Protein 6R1G (pdb70)

Foldseek 3Di:
DDDLVVLVQACVQQVPDDDSVCSVVQCVQKDKFFFADDPLDTDTDDDNVNGQKMWIAHPQKIKIKGWFAAVNWIKMKIWIAHNVRFFIAFMDIGGDDDPCSVVRHGFTDDPLATPDDDDPVRVRRVRVRVVSSSHSSVCVVCCVVPPD/DADLVVLVQACVQQVPDDDSVCSVVQVVQKDKFFFADDPLDTDTDDDNVNGQKMWIAHPQKIKIKGWFQAPNWTKMKIWIAHLVRFFIAFMDIGTDDDPCSVVRHGFTDDPLATPDDDDPPPPRNVRVRVVSSSHSSVCVVCCVVPPD

Structure (mmCIF, N/CA/C/O backbone):
data_6R1G
#
_entry.id   6R1G
#
_cell.length_a   50.650
_cell.length_b   63.470
_cell.length_c   61.210
_cell.angle_alpha   90.000
_cell.angle_beta   111.340
_cell.angle_gamma   90.000
#
_symmetry.space_group_name_H-M   'P 1 21 1'
#
loop_
_entity.id
_entity.type
_entity.pdbx_description
1 polymer 'Outer surface 22 kDa lipoprotein'
2 non-polymer 'ZINC ION'
3 non-polymer 'TRIETHYLENE GLYCOL'
4 non-polymer 'TETRAETHYLENE GLYCOL'
5 water water
#
loop_
_atom_site.group_PDB
_atom_site.id
_atom_site.type_symbol
_atom_site.label_atom_id
_atom_site.label_alt_id
_atom_site.label_comp_id
_atom_site.label_asym_id
_atom_site.label_entity_id
_atom_site.label_seq_id
_atom_site.pdbx_PDB_ins_code
_atom_site.Cartn_x
_atom_site.Cartn_y
_atom_site.Cartn_z
_atom_site.occupancy
_atom_site.B_iso_or_equiv
_atom_site.auth_seq_id
_atom_site.auth_comp_id
_atom_site.auth_asym_id
_atom_site.auth_atom_id
_atom_site.pdbx_PDB_model_num
ATOM 1 N N . LYS A 1 24 ? -10.365 -2.751 61.064 1.00 49.32 47 LYS A N 1
ATOM 2 C CA . LYS A 1 24 ? -10.473 -1.286 61.211 1.00 46.43 47 LYS A CA 1
ATOM 3 C C . LYS A 1 24 ? -11.613 -0.782 60.311 1.00 39.21 47 LYS A C 1
ATOM 4 O O . LYS A 1 24 ? -12.307 -1.588 59.686 1.00 38.96 47 LYS A O 1
ATOM 10 N N . ILE A 1 25 ? -11.824 0.520 60.273 1.00 30.29 48 ILE A N 1
ATOM 11 C CA . ILE A 1 25 ? -12.842 1.126 59.372 1.00 25.75 48 ILE A CA 1
ATOM 12 C C . ILE A 1 25 ? -12.088 1.949 58.316 1.00 22.57 48 ILE A C 1
ATOM 13 O O . ILE A 1 25 ? -11.232 2.760 58.698 1.00 25.23 48 ILE A O 1
ATOM 18 N N . ASP A 1 26 ? -12.398 1.778 57.031 1.00 22.50 49 ASP A N 1
ATOM 19 C CA . ASP A 1 26 ? -11.770 2.655 56.017 1.00 21.18 49 ASP A CA 1
ATOM 20 C C . ASP A 1 26 ? -12.292 4.093 56.115 1.00 21.54 49 ASP A C 1
ATOM 21 O O . ASP A 1 26 ? -13.365 4.365 56.728 1.00 21.22 49 ASP A O 1
ATOM 26 N N . GLU A 1 27 ? -11.545 5.048 55.579 1.00 18.42 50 GLU A N 1
ATOM 27 C CA . GLU A 1 27 ? -11.868 6.474 55.685 1.00 19.70 50 GLU A CA 1
ATOM 28 C C . GLU A 1 27 ? -13.211 6.708 54.987 1.00 16.22 50 GLU A C 1
ATOM 29 O O . GLU A 1 27 ? -13.926 7.560 55.457 1.00 17.22 50 GLU A O 1
ATOM 35 N N . HIS A 1 28 ? -13.450 6.064 53.874 1.00 18.28 51 HIS A N 1
ATOM 36 C CA . HIS A 1 28 ? -14.749 6.259 53.187 1.00 16.71 51 HIS A CA 1
ATOM 37 C C . HIS A 1 28 ? -15.910 5.968 54.167 1.00 15.84 51 HIS A C 1
ATOM 38 O O . HIS A 1 28 ? -16.905 6.778 54.289 1.00 15.48 51 HIS A O 1
ATOM 45 N N . THR A 1 29 ? -15.843 4.827 54.837 1.00 17.09 52 THR A N 1
ATOM 46 C CA . THR A 1 29 ? -16.887 4.409 55.808 1.00 15.56 52 THR A CA 1
ATOM 47 C C . THR A 1 29 ? -16.905 5.354 56.991 1.00 15.29 52 THR A C 1
ATOM 48 O O . THR A 1 29 ? -18.019 5.769 57.425 1.00 14.72 52 THR A O 1
ATOM 52 N N . ILE A 1 30 ? -15.755 5.816 57.493 1.00 13.93 53 ILE A N 1
ATOM 53 C CA . ILE A 1 30 ? -15.754 6.813 58.560 1.00 15.16 53 ILE A CA 1
ATOM 54 C C . ILE A 1 3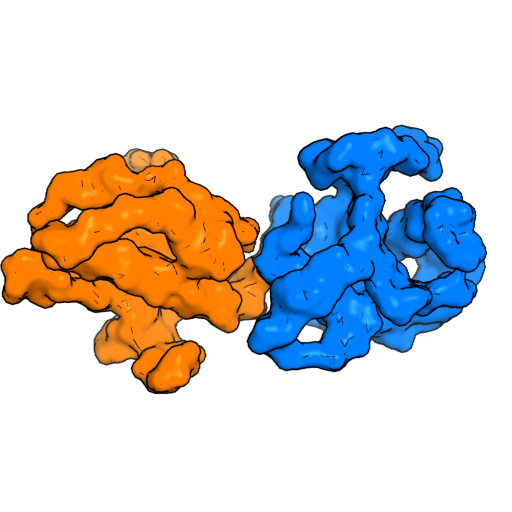0 ? -16.573 8.036 58.124 1.00 13.68 53 ILE A C 1
ATOM 55 O O . ILE A 1 30 ? -17.325 8.598 58.899 1.00 14.04 53 ILE A O 1
ATOM 60 N N . GLY A 1 31 ? -16.426 8.455 56.855 1.00 14.79 54 GLY A N 1
ATOM 61 C CA . GLY A 1 31 ? -17.187 9.648 56.423 1.00 14.38 54 GLY A CA 1
ATOM 62 C C . GLY A 1 31 ? -18.701 9.424 56.495 1.00 12.02 54 GLY A C 1
ATOM 63 O O . GLY A 1 31 ? -19.433 10.308 56.952 1.00 14.78 54 GLY A O 1
ATOM 64 N N . HIS A 1 32 ? -19.136 8.216 56.142 1.00 12.46 55 HIS A N 1
ATOM 65 C CA . HIS A 1 32 ? -20.572 7.847 56.328 1.00 11.08 55 HIS A CA 1
ATOM 66 C C . HIS A 1 32 ? -20.987 7.891 57.804 1.00 11.67 55 HIS A C 1
ATOM 67 O O . HIS A 1 32 ? -22.047 8.383 58.182 1.00 11.23 55 HIS A O 1
ATOM 74 N N . VAL A 1 33 ? -20.165 7.336 58.706 1.00 12.04 56 VAL A N 1
ATOM 75 C CA . VAL A 1 33 ? -20.497 7.238 60.125 1.00 12.34 56 VAL A CA 1
ATOM 76 C C . VAL A 1 33 ? -20.555 8.632 60.760 1.00 12.61 56 VAL A C 1
ATOM 77 O O . VAL A 1 33 ? -21.494 8.942 61.451 1.00 12.63 56 VAL A O 1
ATOM 81 N N . PHE A 1 34 ? -19.508 9.436 60.548 1.00 13.86 57 PHE A N 1
ATOM 82 C CA . PHE A 1 34 ? -19.432 10.796 61.124 1.00 16.40 57 PHE A CA 1
ATOM 83 C C . PHE A 1 34 ? -20.546 11.679 60.559 1.00 14.12 57 PHE A C 1
ATOM 84 O O . PHE A 1 34 ? -21.187 12.405 61.337 1.00 15.20 57 PHE A O 1
ATOM 92 N N . HIS A 1 35 ? -20.878 11.491 59.266 1.00 14.41 58 HIS A N 1
ATOM 93 C CA . HIS A 1 35 ? -22.039 12.253 58.726 1.00 14.98 58 HIS A CA 1
ATOM 94 C C . HIS A 1 35 ? -23.326 11.861 59.458 1.00 14.00 58 HIS A C 1
ATOM 95 O O . HIS A 1 35 ? -24.112 12.688 59.925 1.00 13.98 58 HIS A O 1
ATOM 102 N N . ALA A 1 36 ? -23.557 10.556 59.623 1.00 12.39 59 ALA A N 1
ATOM 103 C CA . ALA A 1 36 ? -24.773 10.082 60.290 1.00 12.91 59 ALA A CA 1
ATOM 104 C C . ALA A 1 36 ? -24.857 10.622 61.724 1.00 13.87 59 ALA A C 1
ATOM 105 O O . ALA A 1 36 ? -25.929 10.916 62.180 1.00 13.66 59 ALA A O 1
ATOM 107 N N . MET A 1 37 ? -23.729 10.625 62.407 1.00 13.49 60 MET A N 1
ATOM 108 C CA . MET A 1 37 ? -23.634 11.058 63.822 1.00 14.34 60 MET A CA 1
ATOM 109 C C . MET A 1 37 ? -23.669 12.591 63.952 1.00 17.15 60 MET A C 1
ATOM 110 O O . MET A 1 37 ? -23.839 13.057 65.090 1.00 18.68 60 MET A O 1
ATOM 115 N N . GLY A 1 38 ? -23.468 13.326 62.861 1.00 18.52 61 GLY A N 1
ATOM 116 C CA . GLY A 1 38 ? -23.423 14.797 62.910 1.00 22.25 61 GLY A CA 1
ATOM 117 C C . GLY A 1 38 ? -22.170 15.276 63.577 1.00 24.31 61 GLY A C 1
ATOM 118 O O . GLY A 1 38 ? -22.198 16.381 64.264 1.00 27.75 61 GLY A O 1
ATOM 119 N N . VAL A 1 39 ? -21.117 14.490 63.438 1.00 19.68 62 VAL A N 1
ATOM 120 C CA . VAL A 1 39 ? -19.754 14.848 63.932 1.00 21.24 62 VAL A CA 1
ATOM 121 C C . VAL A 1 39 ? -19.215 15.901 62.976 1.00 24.16 62 VAL A C 1
ATOM 122 O O . VAL A 1 39 ? -18.826 15.555 61.848 1.00 25.00 62 VAL A O 1
ATOM 126 N N . VAL A 1 40 ? -19.230 17.161 63.422 1.00 25.19 63 VAL A N 1
ATOM 127 C CA . VAL A 1 40 ? -18.611 18.260 62.648 1.00 29.65 63 VAL A CA 1
ATOM 128 C C . VAL A 1 40 ? -17.106 18.073 62.753 1.00 28.64 63 VAL A C 1
ATOM 129 O O . VAL A 1 40 ? -16.587 18.102 63.895 1.00 30.47 63 VAL A O 1
ATOM 133 N N . HIS A 1 41 ? -16.439 17.815 61.629 1.00 24.72 64 HIS A N 1
ATOM 134 C CA . HIS A 1 41 ? -14.982 17.573 61.606 1.00 25.44 64 HIS A CA 1
ATOM 135 C C . HIS A 1 41 ? -14.449 17.996 60.230 1.00 27.94 64 HIS A C 1
ATOM 136 O O . HIS A 1 41 ? -15.297 18.247 59.316 1.00 27.33 64 HIS A O 1
ATOM 143 N N . SER A 1 42 ? -13.119 18.143 60.124 1.00 31.97 65 SER A N 1
ATOM 144 C CA . SER A 1 42 ? -12.343 18.376 58.865 1.00 31.59 65 SER A CA 1
ATOM 145 C C . SER A 1 42 ? -11.896 17.041 58.313 1.00 25.55 65 SER A C 1
ATOM 146 O O . SER A 1 42 ? -11.557 16.192 59.093 1.00 28.97 65 SER A O 1
ATOM 149 N N . LYS A 1 43 ? -11.762 16.923 56.997 1.00 25.57 66 LYS A N 1
ATOM 150 C CA . LYS A 1 43 ? -11.321 15.657 56.354 1.00 26.41 66 LYS A CA 1
ATOM 151 C C . LYS A 1 43 ? -9.891 15.323 56.782 1.00 27.36 66 LYS A C 1
ATOM 152 O O . LYS A 1 43 ? -9.586 14.144 56.956 1.00 33.45 66 LYS A O 1
ATOM 158 N N . LYS A 1 44 ? -9.050 16.347 56.970 1.00 36.92 67 LYS A N 1
ATOM 159 C CA . LYS A 1 44 ? -7.647 16.242 57.481 1.00 36.86 67 LYS A CA 1
ATOM 160 C C . LYS A 1 44 ? -7.593 15.301 58.702 1.00 35.30 67 LYS A C 1
ATOM 161 O O . LYS A 1 44 ? -6.647 14.514 58.828 1.00 32.47 67 LYS A O 1
ATOM 167 N N . ASP A 1 45 ? -8.587 15.404 59.580 1.00 36.60 68 ASP A N 1
ATOM 168 C CA . ASP A 1 45 ? -8.622 14.698 60.888 1.00 30.96 68 ASP A CA 1
ATOM 169 C C . ASP A 1 45 ? -9.440 13.407 60.839 1.00 34.04 68 ASP A C 1
ATOM 170 O O . ASP A 1 45 ? -9.517 12.688 61.881 1.00 31.18 68 ASP A O 1
ATOM 175 N N . ARG A 1 46 ? -10.055 13.098 59.700 1.00 28.02 69 ARG A N 1
ATOM 176 C CA . ARG A 1 46 ? -11.054 12.013 59.595 1.00 28.11 69 ARG A CA 1
ATOM 177 C C . ARG A 1 46 ? -10.441 10.669 60.049 1.00 29.52 69 ARG A C 1
ATOM 178 O O . ARG A 1 46 ? -11.065 9.977 60.923 1.00 28.27 69 ARG A O 1
ATOM 186 N N . LYS A 1 47 ? -9.275 10.261 59.535 1.00 32.37 70 LYS A N 1
ATOM 187 C CA . LYS A 1 47 ? -8.715 8.926 59.885 1.00 32.85 70 LYS A CA 1
ATOM 188 C C . LYS A 1 47 ? -8.268 8.898 61.345 1.00 30.63 70 LYS A C 1
ATOM 189 O O . LYS A 1 47 ? -8.450 7.842 62.007 1.00 33.59 70 LYS A O 1
ATOM 195 N N . SER A 1 48 ? -7.759 10.019 61.845 1.00 31.31 71 SER A N 1
ATOM 196 C CA . SER A 1 48 ? -7.219 10.137 63.222 1.00 33.35 71 SER A CA 1
ATOM 197 C C . SER A 1 48 ? -8.375 10.022 64.224 1.00 30.98 71 SER A C 1
ATOM 198 O O . SER A 1 48 ? -8.274 9.212 65.199 1.00 29.13 71 SER A O 1
ATOM 201 N N . LEU A 1 49 ? -9.423 10.824 64.019 1.00 28.23 72 LEU A N 1
ATOM 202 C CA . LEU A 1 49 ? -10.660 10.798 64.836 1.00 24.56 72 LEU A CA 1
ATOM 203 C C . LEU A 1 49 ? -11.287 9.397 64.708 1.00 25.27 72 LEU A C 1
ATOM 204 O O . LEU A 1 49 ? -11.724 8.826 65.712 1.00 22.80 72 LEU A O 1
ATOM 209 N N . GLY A 1 50 ? -11.290 8.825 63.504 1.00 27.62 73 GLY A N 1
ATOM 210 C CA . GLY A 1 50 ? -12.011 7.565 63.237 1.00 25.58 73 GLY A CA 1
ATOM 211 C C . GLY A 1 50 ? -11.411 6.364 63.941 1.00 27.12 73 GLY A C 1
ATOM 212 O O . GLY A 1 50 ? -12.110 5.359 64.123 1.00 27.00 73 GLY A O 1
ATOM 213 N N . LYS A 1 51 ? -10.164 6.450 64.400 1.00 27.97 74 LYS A N 1
ATOM 214 C CA . LYS A 1 51 ? -9.552 5.354 65.189 1.00 28.91 74 LYS A CA 1
ATOM 215 C C . LYS A 1 51 ? -10.283 5.166 66.518 1.00 25.77 74 LYS A C 1
ATOM 216 O O . LYS A 1 51 ? -10.138 4.083 67.122 1.00 31.05 74 LYS A O 1
ATOM 222 N N . ASN A 1 52 ? -11.014 6.175 66.989 1.00 22.23 75 ASN A N 1
ATOM 223 C CA . ASN A 1 52 ? -11.740 6.156 68.279 1.00 20.94 75 ASN A CA 1
ATOM 224 C C . ASN A 1 52 ? -13.177 5.661 68.085 1.00 19.63 75 ASN A C 1
ATOM 225 O O . ASN A 1 52 ? -13.905 5.584 69.085 1.00 21.83 75 ASN A O 1
ATOM 230 N N . ILE A 1 53 ? -13.581 5.302 66.870 1.00 17.86 76 ILE A N 1
ATOM 231 C CA . ILE A 1 53 ? -14.926 4.693 66.653 1.00 17.97 76 ILE A CA 1
ATOM 232 C C . ILE A 1 53 ? -14.893 3.228 67.095 1.00 17.98 76 ILE A C 1
ATOM 233 O O . ILE A 1 53 ? -14.040 2.489 66.632 1.00 20.97 76 ILE A O 1
ATOM 238 N N . LYS A 1 54 ? -15.789 2.853 67.977 1.00 18.05 77 LYS A N 1
ATOM 239 C CA . LYS A 1 54 ? -16.013 1.423 68.319 1.00 20.47 77 LYS A CA 1
ATOM 240 C C . LYS A 1 54 ? -16.978 0.865 67.301 1.00 19.28 77 LYS A C 1
ATOM 241 O O . LYS A 1 54 ? -17.974 1.590 66.953 1.00 18.85 77 LYS A O 1
ATOM 247 N N . VAL A 1 55 ? -16.753 -0.345 66.846 1.00 20.40 78 VAL A N 1
ATOM 248 C CA . VAL A 1 55 ? -17.613 -0.953 65.798 1.00 20.20 78 VAL A CA 1
ATOM 249 C C . VAL A 1 55 ? -17.969 -2.367 66.247 1.00 19.91 78 VAL A C 1
ATOM 250 O O . VAL A 1 55 ? -17.066 -3.104 66.723 1.00 21.22 78 VAL A O 1
ATOM 254 N N . PHE A 1 56 ? -19.232 -2.730 66.105 1.00 17.85 79 PHE A N 1
ATOM 255 C CA . PHE A 1 56 ? -19.748 -4.084 66.401 1.00 18.25 79 PHE A CA 1
ATOM 256 C C . PHE A 1 56 ? -20.555 -4.544 65.217 1.00 17.94 79 PHE A C 1
ATOM 257 O O . PHE A 1 56 ? -21.391 -3.798 64.668 1.00 18.08 79 PHE A O 1
ATOM 265 N N . TYR A 1 57 ? -20.323 -5.788 64.785 1.00 16.78 80 TYR A N 1
ATOM 266 C CA . TYR A 1 57 ? -21.033 -6.438 63.678 1.00 16.58 80 TYR A CA 1
ATOM 267 C C . TYR A 1 57 ? -21.925 -7.549 64.208 1.00 17.76 80 TYR A C 1
ATOM 268 O O . TYR A 1 57 ? -21.559 -8.217 65.186 1.00 19.56 80 TYR A O 1
ATOM 277 N N . PHE A 1 58 ? -23.107 -7.632 63.635 1.00 14.81 81 PHE A N 1
ATOM 278 C CA . PHE A 1 58 ? -24.175 -8.564 64.119 1.00 16.70 81 PHE A CA 1
ATOM 279 C C . PHE A 1 58 ? -24.798 -9.297 62.964 1.00 18.45 81 PHE A C 1
ATOM 280 O O . PHE A 1 58 ? -25.123 -8.740 61.906 1.00 17.58 81 PHE A O 1
ATOM 288 N N . SER A 1 59 ? -24.970 -10.601 63.152 1.00 16.72 82 SER A N 1
ATOM 289 C CA . SER A 1 59 ? -26.004 -11.307 62.395 1.00 17.01 82 SER A CA 1
ATOM 290 C C . SER A 1 59 ? -27.377 -11.007 62.944 1.00 16.27 82 SER A C 1
ATOM 291 O O . SER A 1 59 ? -27.491 -10.450 64.073 1.00 19.40 82 SER A O 1
ATOM 294 N N . GLU A 1 60 ? -28.427 -11.303 62.222 1.00 18.46 83 GLU A N 1
ATOM 295 C CA . GLU A 1 60 ? -29.803 -11.155 62.713 1.00 20.22 83 GLU A CA 1
ATOM 296 C C . GLU A 1 60 ? -30.624 -12.369 62.322 1.00 24.35 83 GLU A C 1
ATOM 297 O O . GLU A 1 60 ? -30.680 -12.753 61.114 1.00 23.10 83 GLU A O 1
ATOM 303 N N . GLU A 1 61 ? -31.197 -13.021 63.337 1.00 22.99 84 GLU A N 1
ATOM 304 C CA . GLU A 1 61 ? -32.017 -14.237 63.085 1.00 25.76 84 GLU A CA 1
ATOM 305 C C . GLU A 1 61 ? -33.266 -14.057 63.917 1.00 23.66 84 GLU A C 1
ATOM 306 O O . GLU A 1 61 ? -33.152 -14.080 65.159 1.00 22.81 84 GLU A O 1
ATOM 312 N N . ASP A 1 62 ? -34.383 -13.792 63.276 1.00 24.42 85 ASP A N 1
ATOM 313 C CA . ASP A 1 62 ? -35.713 -13.616 63.900 1.00 26.31 85 ASP A CA 1
ATOM 314 C C . ASP A 1 62 ? -35.618 -12.650 65.082 1.00 27.58 85 ASP A C 1
ATOM 315 O O . ASP A 1 62 ? -36.075 -13.027 66.187 1.00 25.68 85 ASP A O 1
ATOM 320 N N . GLY A 1 63 ? -35.034 -11.462 64.876 1.00 24.15 86 GLY A N 1
ATOM 321 C CA . GLY A 1 63 ? -35.082 -10.396 65.896 1.00 21.38 86 GLY A CA 1
ATOM 322 C C . GLY A 1 63 ? -33.920 -10.431 66.851 1.00 18.60 86 GLY A C 1
ATOM 323 O O . GLY A 1 63 ? -33.767 -9.483 67.637 1.00 19.50 86 GLY A O 1
ATOM 324 N N . HIS A 1 64 ? -33.099 -11.453 66.787 1.00 17.77 87 HIS A N 1
ATOM 325 C CA . HIS A 1 64 ? -31.938 -11.682 67.659 1.00 15.84 87 HIS A CA 1
ATOM 326 C C . HIS A 1 64 ? -30.664 -11.299 66.926 1.00 18.24 87 HIS A C 1
ATOM 327 O O . HIS A 1 64 ? -30.289 -11.935 65.905 1.00 16.52 87 HIS A O 1
ATOM 334 N N . PHE A 1 65 ? -29.909 -10.409 67.533 1.00 15.75 88 PHE A N 1
ATOM 335 C CA . PHE A 1 65 ? -28.626 -9.931 66.997 1.00 17.16 88 PHE A CA 1
ATOM 336 C C . PHE A 1 65 ? -27.493 -10.551 67.759 1.00 18.99 88 PHE A C 1
ATOM 337 O O . PHE A 1 65 ? -27.328 -10.318 68.953 1.00 22.19 88 PHE A O 1
ATOM 345 N N . GLN A 1 66 ? -26.718 -11.379 67.079 1.00 19.95 89 GLN A N 1
ATOM 346 C CA . GLN A 1 66 ? -25.526 -12.027 67.656 1.00 20.96 89 GLN A CA 1
ATOM 347 C C . GLN A 1 66 ? -24.248 -11.426 67.102 1.00 21.30 89 GLN A C 1
ATOM 348 O O . GLN A 1 66 ? -24.162 -11.239 65.844 1.00 20.34 89 GLN A O 1
ATOM 354 N N . THR A 1 67 ? -23.248 -11.196 67.946 1.00 21.54 90 THR A N 1
ATOM 355 C CA . THR A 1 67 ? -21.955 -10.623 67.536 1.00 22.26 90 THR A CA 1
ATOM 356 C C . THR A 1 67 ? -21.324 -11.580 66.513 1.00 25.12 90 THR A C 1
ATOM 357 O O . THR A 1 67 ? -21.415 -12.826 66.692 1.00 26.15 90 THR A O 1
ATOM 361 N N . ILE A 1 68 ? -20.738 -11.017 65.464 1.00 21.71 91 ILE A N 1
ATOM 362 C CA . ILE A 1 68 ? -19.874 -11.741 64.488 1.00 23.86 91 ILE A CA 1
ATOM 363 C C . ILE A 1 68 ? -18.601 -10.945 64.303 1.00 25.43 91 ILE A C 1
ATOM 364 O O . ILE A 1 68 ? -18.513 -9.772 64.687 1.00 22.44 91 ILE A O 1
ATOM 369 N N . PRO A 1 69 ? -17.513 -11.573 63.813 1.00 25.74 92 PRO A N 1
ATOM 370 C CA . PRO A 1 69 ? -16.213 -10.918 63.908 1.00 27.40 92 PRO A CA 1
ATOM 371 C C . PRO A 1 69 ? -15.960 -9.826 62.856 1.00 27.84 92 PRO A C 1
ATOM 372 O O . PRO A 1 69 ? -15.107 -8.957 63.065 1.00 30.28 92 PRO A O 1
ATOM 376 N N . SER A 1 70 ? -16.719 -9.817 61.781 1.00 28.09 93 SER A N 1
ATOM 377 C CA . SER A 1 70 ? -16.478 -8.856 60.679 1.00 31.81 93 SER A CA 1
ATOM 378 C C . SER A 1 70 ? -17.767 -8.495 59.948 1.00 30.60 93 SER A C 1
ATOM 379 O O . SER A 1 70 ? -18.814 -9.104 60.16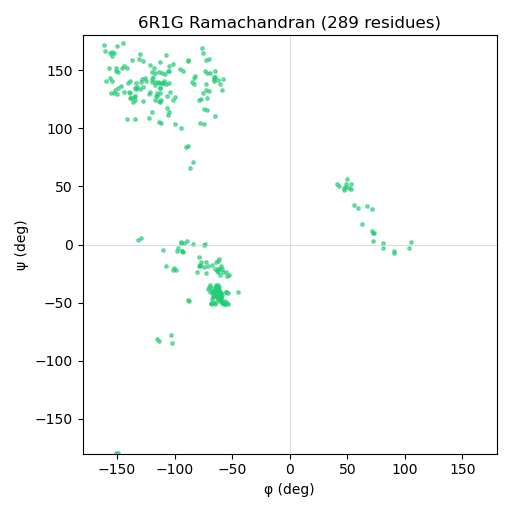3 1.00 27.94 93 SER A O 1
ATOM 382 N N . LYS A 1 71 ? -17.651 -7.497 59.070 1.00 28.66 94 LYS A N 1
ATOM 383 C CA . LYS A 1 71 ? -18.787 -6.861 58.390 1.00 27.17 94 LYS A CA 1
ATOM 384 C C . LYS A 1 71 ? -19.353 -7.830 57.371 1.00 24.28 94 LYS A C 1
ATOM 385 O O . LYS A 1 71 ? -20.441 -7.648 56.921 1.00 22.40 94 LYS A O 1
ATOM 391 N N . GLU A 1 72 ? -18.621 -8.866 56.959 1.00 27.92 95 GLU A N 1
ATOM 392 C CA . GLU A 1 72 ? -19.198 -9.725 55.890 1.00 32.49 95 GLU A CA 1
ATOM 393 C C . GLU A 1 72 ? -20.338 -10.567 56.488 1.00 27.76 95 GLU A C 1
ATOM 394 O O . GLU A 1 72 ? -20.234 -11.027 57.668 1.00 32.57 95 GLU A O 1
ATOM 400 N N . ASN A 1 73 ? -21.474 -10.598 55.765 1.00 33.53 96 ASN A N 1
ATOM 401 C CA . ASN A 1 73 ? -22.757 -11.221 56.201 1.00 29.97 96 ASN A CA 1
ATOM 402 C C . ASN A 1 73 ? -23.460 -10.411 57.281 1.00 29.00 96 ASN A C 1
ATOM 403 O O . A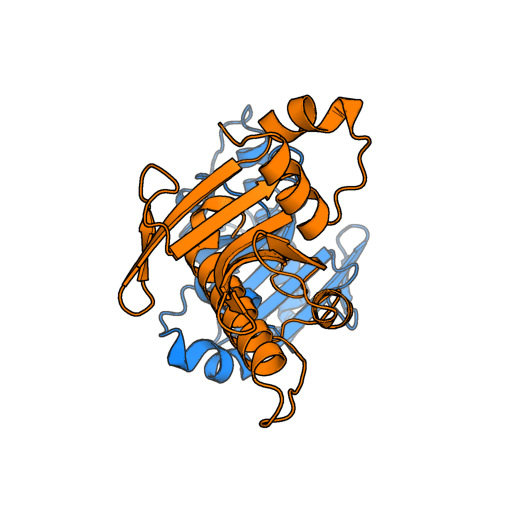SN A 1 73 ? -24.441 -10.921 57.884 1.00 33.00 96 ASN A O 1
ATOM 408 N N . ALA A 1 74 ? -22.914 -9.252 57.667 1.00 23.35 97 ALA A N 1
ATOM 409 C CA . ALA A 1 74 ? -23.536 -8.514 58.788 1.00 20.00 97 ALA A CA 1
ATOM 410 C C . ALA A 1 74 ? -24.923 -8.048 58.358 1.00 19.96 97 ALA A C 1
ATOM 411 O O . ALA A 1 74 ? -25.067 -7.512 57.243 1.00 20.76 97 ALA A O 1
ATOM 413 N N . LYS A 1 75 ? -25.902 -8.120 59.269 1.00 17.86 98 LYS A N 1
ATOM 414 C CA . LYS A 1 75 ? -27.260 -7.596 59.074 1.00 14.95 98 LYS A CA 1
ATOM 415 C C . LYS A 1 75 ? -27.448 -6.252 59.763 1.00 14.94 98 LYS A C 1
ATOM 416 O O . LYS A 1 75 ? -28.348 -5.553 59.436 1.00 15.95 98 LYS A O 1
ATOM 422 N N . LEU A 1 76 ? -26.592 -5.981 60.718 1.00 14.15 99 LEU A N 1
ATOM 423 C CA . LEU A 1 76 ? -26.576 -4.702 61.464 1.00 15.10 99 LEU A CA 1
ATOM 424 C C . LEU A 1 76 ? -25.135 -4.471 61.834 1.00 15.17 99 LEU A C 1
ATOM 425 O O . LEU A 1 76 ? -24.402 -5.377 62.295 1.00 13.67 99 LEU A O 1
ATOM 430 N N . ILE A 1 77 ? -24.670 -3.223 61.628 1.00 12.92 100 ILE A N 1
ATOM 431 C CA . ILE A 1 77 ? -23.358 -2.772 62.129 1.00 13.89 100 ILE A CA 1
ATOM 432 C C . ILE A 1 77 ? -23.657 -1.573 63.015 1.00 11.39 100 ILE A C 1
ATOM 433 O O . ILE A 1 77 ? -24.455 -0.679 62.654 1.00 14.26 100 ILE A O 1
ATOM 438 N N . VAL A 1 78 ? -23.120 -1.607 64.208 1.00 12.24 101 VAL A N 1
ATOM 439 C CA . VAL A 1 78 ? -23.300 -0.474 65.156 1.00 12.20 101 VAL A CA 1
ATOM 440 C C . VAL A 1 78 ? -21.962 0.164 65.430 1.00 14.06 101 VAL A C 1
ATOM 441 O O . VAL A 1 78 ? -20.969 -0.506 65.766 1.00 15.81 101 VAL A O 1
ATOM 445 N N . TYR A 1 79 ? -21.941 1.483 65.235 1.00 12.95 102 TYR A N 1
ATOM 446 C CA . TYR A 1 79 ? -20.755 2.349 65.508 1.00 12.68 102 TYR A CA 1
ATOM 447 C C . TYR A 1 79 ? -21.018 3.193 66.715 1.00 12.44 102 TYR A C 1
ATOM 448 O O . TYR A 1 79 ? -22.172 3.637 66.923 1.00 13.19 102 TYR A O 1
ATOM 457 N N . PHE A 1 80 ? -19.985 3.479 67.490 1.00 13.91 103 PHE A N 1
ATOM 458 C CA . PHE A 1 80 ? -20.157 4.308 68.689 1.00 15.36 103 PHE A CA 1
ATOM 459 C C . PHE A 1 80 ? -18.979 5.253 68.753 1.00 14.68 103 PHE A C 1
ATOM 460 O O . PHE A 1 80 ? -17.831 4.776 68.740 1.00 16.30 103 PHE A O 1
ATOM 468 N N . TYR A 1 81 ? -19.254 6.524 68.936 1.00 15.25 104 TYR A N 1
ATOM 469 C CA . TYR A 1 81 ? -18.182 7.532 68.939 1.00 17.21 104 TYR A CA 1
ATOM 470 C C . TYR A 1 81 ? -18.682 8.692 69.749 1.00 18.22 104 TYR A C 1
ATOM 471 O O . TYR A 1 81 ? -19.751 9.176 69.462 1.00 17.63 104 TYR A O 1
ATOM 480 N N . ASP A 1 82 ? -17.862 9.168 70.709 1.00 21.51 105 ASP A N 1
ATOM 481 C CA . ASP A 1 82 ? -18.138 10.428 71.447 1.00 24.62 105 ASP A CA 1
ATOM 482 C C . ASP A 1 82 ? -19.593 10.458 71.912 1.00 21.80 105 ASP A C 1
ATOM 483 O O . ASP A 1 82 ? -20.322 11.437 71.642 1.00 24.62 105 ASP A O 1
ATOM 488 N N . ASN A 1 83 ? -19.988 9.339 72.488 1.00 24.88 106 ASN A N 1
ATOM 489 C CA . ASN A 1 83 ? -21.276 9.118 73.192 1.00 28.28 106 ASN A CA 1
ATOM 490 C C . ASN A 1 83 ? -22.462 9.013 72.240 1.00 26.62 106 ASN A C 1
ATOM 491 O O . ASN A 1 83 ? -23.568 8.787 72.774 1.00 29.44 106 ASN A O 1
ATOM 496 N N . VAL A 1 84 ? -22.241 8.914 70.921 1.00 19.69 107 VAL A N 1
ATOM 497 C CA . VAL A 1 84 ? -23.371 8.841 69.956 1.00 18.96 107 VAL A CA 1
ATOM 498 C C . VAL A 1 84 ? -23.295 7.488 69.219 1.00 14.32 107 VAL A C 1
ATOM 499 O O . VAL A 1 84 ? -22.220 6.956 69.002 1.00 15.56 107 VAL A O 1
ATOM 503 N N . TYR A 1 85 ? -24.447 7.006 68.790 1.00 13.72 108 TYR A N 1
ATOM 504 C CA . TYR A 1 85 ? -24.545 5.767 67.986 1.00 12.56 108 TYR A CA 1
ATOM 505 C C . TYR A 1 85 ? -24.740 6.111 66.510 1.00 13.14 108 TYR A C 1
ATOM 506 O O . TYR A 1 85 ? -25.374 7.101 66.184 1.00 14.04 108 TYR A O 1
ATOM 515 N N . ALA A 1 86 ? -24.345 5.192 65.665 1.00 12.77 109 ALA A N 1
ATOM 516 C CA . ALA A 1 86 ? -24.859 5.093 64.291 1.00 12.11 109 ALA A CA 1
ATOM 517 C C . ALA A 1 86 ? -25.076 3.636 63.985 1.00 13.71 109 ALA A C 1
ATOM 518 O O . ALA A 1 86 ? -24.273 2.804 64.353 1.00 13.64 109 ALA A O 1
ATOM 520 N N . GLY A 1 87 ? -26.143 3.347 63.294 1.00 10.80 110 GLY A N 1
ATOM 521 C CA . GLY A 1 87 ? -26.379 2.003 62.772 1.00 12.44 110 GLY A CA 1
ATOM 522 C C . GLY A 1 87 ? -26.335 1.982 61.277 1.00 13.45 110 GLY A C 1
ATOM 523 O O . GLY A 1 87 ? -26.754 2.941 60.628 1.00 13.37 110 GLY A O 1
ATOM 524 N N . GLU A 1 88 ? -25.887 0.854 60.756 1.00 13.59 111 GLU A N 1
ATOM 525 C CA . GLU A 1 88 ? -25.813 0.595 59.303 1.00 12.74 111 GLU A CA 1
ATOM 526 C C . GLU A 1 88 ? -26.493 -0.716 59.031 1.00 13.54 111 GLU A C 1
ATOM 527 O O . GLU A 1 88 ? -26.220 -1.671 59.726 1.00 15.05 111 GLU A O 1
ATOM 533 N N . ALA A 1 89 ? -27.185 -0.779 57.920 1.00 13.73 112 ALA A N 1
ATOM 534 C CA . ALA A 1 89 ? -27.790 -2.005 57.472 1.00 13.95 112 ALA A CA 1
ATOM 535 C C . ALA A 1 89 ? -27.904 -2.058 55.959 1.00 14.48 112 ALA A C 1
ATOM 536 O O . ALA A 1 89 ? -28.040 -1.084 55.335 1.00 13.79 112 ALA A O 1
ATOM 538 N N . PRO A 1 90 ? -27.830 -3.264 55.418 1.00 14.98 113 PRO A N 1
ATOM 539 C CA . PRO A 1 90 ? -28.076 -3.424 53.981 1.00 15.95 113 PRO A CA 1
ATOM 540 C C . PRO A 1 90 ? -29.531 -3.082 53.685 1.00 17.43 113 PRO A C 1
ATOM 541 O O . PRO A 1 90 ? -30.403 -3.372 54.427 1.00 21.14 113 PRO A O 1
ATOM 545 N N . ILE A 1 91 ? -29.738 -2.475 52.545 1.00 17.06 114 ILE A N 1
ATOM 546 C CA . ILE A 1 91 ? -31.017 -2.011 52.125 1.00 19.48 114 ILE A CA 1
ATOM 547 C C . ILE A 1 91 ? -31.095 -2.176 50.602 1.00 23.49 114 ILE A C 1
ATOM 548 O O . ILE A 1 91 ? -30.131 -2.290 49.942 1.00 25.28 114 ILE A O 1
ATOM 553 N N . SER A 1 92 ? -32.295 -2.361 50.114 1.00 23.74 115 SER A N 1
A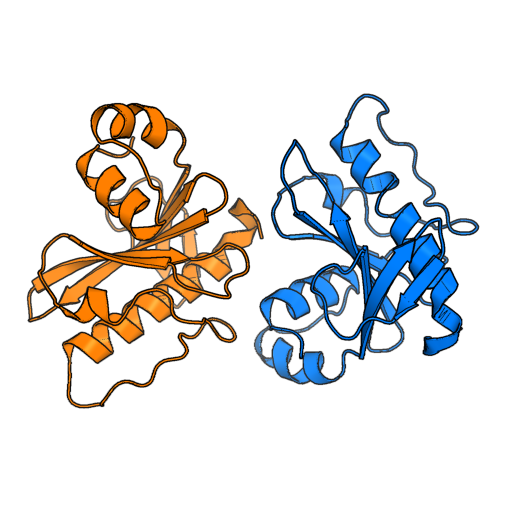TOM 554 C CA A SER A 1 92 ? -32.562 -2.346 48.632 0.50 27.63 115 SER A CA 1
ATOM 555 C CA B SER A 1 92 ? -32.620 -2.316 48.570 0.50 26.74 115 SER A CA 1
ATOM 556 C C . SER A 1 92 ? -33.386 -0.969 48.190 1.00 27.70 115 SER A C 1
ATOM 557 O O . SER A 1 92 ? -34.428 -0.543 48.741 1.00 28.44 115 SER A O 1
ATOM 562 N N . ILE A 1 93 ? -32.708 -0.180 47.381 1.00 28.66 116 ILE A N 1
ATOM 563 C CA . ILE A 1 93 ? -33.209 1.163 47.004 1.00 30.21 116 ILE A CA 1
ATOM 564 C C . ILE A 1 93 ? -33.371 1.144 45.486 1.00 33.84 116 ILE A C 1
ATOM 565 O O . ILE A 1 93 ? -32.367 0.966 44.813 1.00 32.21 116 ILE A O 1
ATOM 570 N N . SER A 1 94 ? -34.613 1.243 45.011 1.00 35.35 117 SER A N 1
ATOM 571 C CA . SER A 1 94 ? -35.005 1.097 43.582 1.00 38.51 117 SER A CA 1
ATOM 572 C C . SER A 1 94 ? -34.244 -0.057 42.922 1.00 36.06 117 SER A C 1
ATOM 573 O O . SER A 1 94 ? -33.591 0.182 41.928 1.00 39.64 117 SER A O 1
ATOM 576 N N . GLY A 1 95 ? -34.282 -1.233 43.533 1.00 35.43 118 GLY A N 1
ATOM 577 C CA . GLY A 1 95 ? -33.747 -2.479 42.965 1.00 34.89 118 GLY A CA 1
ATOM 578 C C . GLY A 1 95 ? -32.250 -2.620 43.137 1.00 39.30 118 GLY A C 1
ATOM 579 O O . GLY A 1 95 ? -31.732 -3.628 42.692 1.00 40.66 118 GLY A O 1
ATOM 580 N N . LYS A 1 96 ? -31.562 -1.685 43.773 1.00 34.81 119 LYS A N 1
ATOM 581 C CA . LYS A 1 96 ? -30.127 -1.811 43.961 1.00 32.14 119 LYS A CA 1
ATOM 582 C C . LYS A 1 96 ? -29.735 -2.085 45.410 1.00 25.66 119 LYS A C 1
ATOM 583 O O . LYS A 1 96 ? -30.303 -1.544 46.281 1.00 28.33 119 LYS A O 1
ATOM 589 N N . GLU A 1 97 ? -28.751 -2.934 45.597 1.00 24.88 120 GLU A N 1
ATOM 590 C CA . GLU A 1 97 ? -28.252 -3.279 46.898 1.00 24.97 120 GLU A CA 1
ATOM 591 C C . GLU A 1 97 ? -27.398 -2.090 47.392 1.00 20.79 120 GLU A C 1
ATOM 592 O O . GLU A 1 97 ? -26.620 -1.559 46.674 1.00 23.12 120 GLU A O 1
ATOM 598 N N . ALA A 1 98 ? -27.657 -1.661 48.608 1.00 16.57 121 ALA A N 1
ATOM 599 C CA . ALA A 1 98 ? -26.988 -0.542 49.205 1.00 16.37 121 ALA A CA 1
ATOM 600 C C . ALA A 1 98 ? -26.913 -0.690 50.727 1.00 14.98 121 ALA A C 1
ATOM 601 O O . ALA A 1 98 ? -27.274 -1.655 51.268 1.00 15.78 121 ALA A O 1
ATOM 603 N N . PHE A 1 99 ? -26.325 0.301 51.343 1.00 13.83 122 PHE A N 1
ATOM 604 C CA . PHE A 1 99 ? -26.302 0.382 52.811 1.00 12.02 122 PHE A CA 1
ATOM 605 C C . PHE A 1 99 ? -26.858 1.734 53.215 1.00 11.84 122 PHE A C 1
ATOM 606 O O . PHE A 1 99 ? -26.520 2.725 52.639 1.00 14.40 122 PHE A O 1
ATOM 614 N N . ILE A 1 100 ? -27.590 1.746 54.304 1.00 11.36 123 ILE A N 1
ATOM 615 C CA . ILE A 1 100 ? -28.107 2.958 54.954 1.00 11.01 123 ILE A CA 1
ATOM 616 C C . ILE A 1 100 ? -27.411 3.110 56.300 1.00 11.65 123 ILE A C 1
ATOM 617 O O . ILE A 1 100 ? -27.246 2.124 57.045 1.00 12.04 123 ILE A O 1
ATOM 622 N N . PHE A 1 101 ? -26.973 4.324 56.604 1.00 10.96 124 PHE A N 1
ATOM 623 C CA . PHE A 1 101 ? -26.405 4.687 57.897 1.00 11.20 124 PHE A CA 1
ATOM 624 C C . PHE A 1 101 ? -27.356 5.680 58.541 1.00 11.72 124 PHE A C 1
ATOM 625 O O . PHE A 1 101 ? -27.878 6.615 57.879 1.00 12.03 124 PHE A O 1
ATOM 633 N N . VAL A 1 102 ? -27.559 5.551 59.837 1.00 11.48 125 VAL A N 1
ATOM 634 C CA . VAL A 1 102 ? -28.367 6.526 60.602 1.00 12.20 125 VAL A CA 1
ATOM 635 C C . VAL A 1 102 ? -27.807 6.735 61.992 1.00 12.63 125 VAL A C 1
ATOM 636 O O . VAL A 1 102 ? -27.525 5.776 62.728 1.00 12.12 125 VAL A O 1
ATOM 640 N N . GLY A 1 103 ? -27.655 8.007 62.349 1.00 12.74 126 GLY A N 1
ATOM 641 C CA . GLY A 1 103 ? -27.200 8.371 63.692 1.00 12.90 126 GLY A CA 1
ATOM 642 C C . GLY A 1 103 ? -28.349 8.359 64.658 1.00 13.35 126 GLY A C 1
ATOM 643 O O . GLY A 1 103 ? -29.484 8.706 64.275 1.00 13.64 126 GLY A O 1
ATOM 644 N N . ILE A 1 104 ? -28.102 7.962 65.902 1.00 12.28 127 ILE A N 1
ATOM 645 C CA . ILE A 1 104 ? -29.124 7.818 66.942 1.00 12.91 127 ILE A CA 1
ATOM 646 C C . ILE A 1 104 ? -28.584 8.433 68.240 1.00 14.31 127 ILE A C 1
ATOM 647 O O . ILE A 1 104 ? -27.464 8.071 68.663 1.00 13.51 127 ILE A O 1
ATOM 652 N N . THR A 1 105 ? -29.347 9.337 68.840 1.00 13.19 128 THR A N 1
ATOM 653 C CA . THR A 1 105 ? -29.001 9.898 70.158 1.00 14.13 128 THR A CA 1
ATOM 654 C C . THR A 1 105 ? -29.049 8.797 71.209 1.00 13.66 128 THR A C 1
ATOM 655 O O . THR A 1 105 ? -29.900 7.921 71.155 1.00 15.73 128 THR A O 1
ATOM 659 N N . PRO A 1 106 ? -28.136 8.851 72.201 1.00 14.51 129 PRO A N 1
ATOM 660 C CA . PRO A 1 106 ? -27.988 7.725 73.138 1.00 15.71 129 PRO A CA 1
ATOM 661 C C . PRO A 1 106 ? -29.104 7.586 74.165 1.00 14.96 129 PRO A C 1
ATOM 662 O O . PRO A 1 106 ? -29.084 6.621 74.897 1.00 16.59 129 PRO A O 1
ATOM 666 N N . ASP A 1 107 ? -30.101 8.463 74.142 1.00 16.26 130 ASP A N 1
ATOM 667 C CA . ASP A 1 107 ? -31.367 8.286 74.892 1.00 15.15 130 ASP A CA 1
ATOM 668 C C . ASP A 1 107 ? -32.452 7.642 74.042 1.00 16.58 130 ASP A C 1
ATOM 669 O O . ASP A 1 107 ? -33.578 7.459 74.513 1.00 18.57 130 ASP A O 1
ATOM 674 N N . PHE A 1 108 ? -32.122 7.308 72.784 1.00 15.41 131 PHE A N 1
ATOM 675 C CA . PHE A 1 108 ? -33.047 6.672 71.820 1.00 15.33 131 PHE A CA 1
ATOM 676 C C . PHE A 1 108 ? -34.268 7.573 71.595 1.00 17.23 131 PHE A C 1
ATOM 677 O O . PHE A 1 108 ? -35.304 7.005 71.234 1.00 17.81 131 PHE A O 1
ATOM 685 N N . LYS A 1 109 ? -34.102 8.882 71.685 1.00 17.82 132 LYS A N 1
ATOM 686 C CA . LYS A 1 109 ? -35.227 9.827 71.441 1.00 18.66 132 LYS A CA 1
ATOM 687 C C . LYS A 1 109 ? -35.172 10.465 70.052 1.00 20.93 132 LYS A C 1
ATOM 688 O O . LYS A 1 109 ? -36.231 10.945 69.619 1.00 21.07 132 LYS A O 1
ATOM 694 N N . LYS A 1 110 ? -34.020 10.523 69.394 1.00 17.21 133 LYS A N 1
ATOM 695 C CA . LYS A 1 110 ? -33.975 11.150 68.057 1.00 18.24 133 LYS A CA 1
ATOM 696 C C . LYS A 1 110 ? -33.035 10.388 67.126 1.00 17.77 133 LYS A C 1
ATOM 697 O O . LYS A 1 110 ? -32.031 9.808 67.583 1.00 16.52 133 LYS A O 1
ATOM 703 N N . ILE A 1 111 ? -33.320 10.449 65.830 1.00 16.67 134 ILE A N 1
ATOM 704 C CA . ILE A 1 111 ? -32.236 10.242 64.841 1.00 16.52 134 ILE A CA 1
ATOM 705 C C . ILE A 1 111 ? -31.546 11.551 64.531 1.00 18.37 134 ILE A C 1
ATOM 706 O O . ILE A 1 111 ? -32.114 12.622 64.747 1.00 18.24 134 ILE A O 1
ATOM 711 N N . ILE A 1 112 ? -30.321 11.435 64.045 1.00 15.14 135 ILE A N 1
ATOM 712 C CA . ILE A 1 112 ? -29.411 12.554 63.732 1.00 15.59 135 ILE A CA 1
ATOM 713 C C . ILE A 1 112 ? -29.357 12.808 62.231 1.00 17.74 135 ILE A C 1
ATOM 714 O O . ILE A 1 112 ? -30.166 13.701 61.757 1.00 19.30 135 ILE A O 1
ATOM 719 N N . ASN A 1 113 ? -28.638 12.031 61.445 1.00 15.03 136 ASN A N 1
ATOM 720 C CA . ASN A 1 113 ? -28.668 12.215 59.971 1.00 14.31 136 ASN A CA 1
ATOM 721 C C . ASN A 1 113 ? -28.747 10.808 59.416 1.00 14.73 136 ASN A C 1
ATOM 722 O O . ASN A 1 113 ? -28.244 9.877 60.064 1.00 15.14 136 ASN A O 1
ATOM 727 N N . SER A 1 114 ? -29.205 10.677 58.187 1.00 13.04 137 SER A N 1
ATOM 728 C CA . SER A 1 114 ? -29.124 9.411 57.444 1.00 11.97 137 SER A CA 1
ATOM 729 C C . SER A 1 114 ? -28.333 9.647 56.163 1.00 11.97 137 SER A C 1
ATOM 730 O O . SER A 1 114 ? -28.219 10.801 55.624 1.00 13.56 137 SER A O 1
ATOM 733 N N . ASN A 1 115 ? -27.717 8.596 55.655 1.00 12.04 138 ASN A N 1
ATOM 734 C CA . ASN A 1 115 ? -27.077 8.649 54.340 1.00 11.85 138 ASN A CA 1
ATOM 735 C C . ASN A 1 115 ? -27.025 7.252 53.736 1.00 11.02 138 ASN A C 1
ATOM 736 O O . ASN A 1 115 ? -27.288 6.264 54.423 1.00 11.77 138 ASN A O 1
ATOM 741 N N . LEU A 1 116 ? -26.746 7.172 52.445 1.00 10.80 139 LEU A N 1
ATOM 742 C CA . LEU A 1 116 ? -26.670 5.908 51.692 1.00 12.30 139 LEU A CA 1
ATOM 743 C C . LEU A 1 116 ? -25.274 5.734 51.129 1.00 12.54 139 LEU A C 1
ATOM 744 O O . LEU A 1 116 ? -24.652 6.736 50.654 1.00 11.89 139 LEU A O 1
ATOM 749 N N . HIS A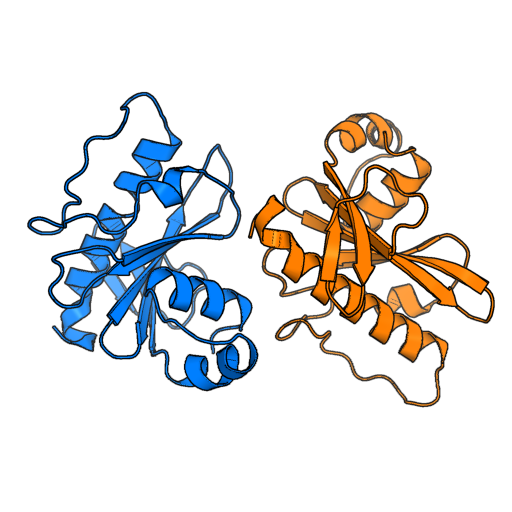 1 117 ? -24.845 4.489 51.108 1.00 12.82 140 HIS A N 1
ATOM 750 C CA . HIS A 1 117 ? -23.743 4.032 50.259 1.00 12.73 140 HIS A CA 1
ATOM 751 C C . HIS A 1 117 ? -24.315 3.083 49.215 1.00 12.01 140 HIS A C 1
ATOM 752 O O . HIS A 1 117 ? -24.901 2.065 49.598 1.00 14.12 140 HIS A O 1
ATOM 759 N N . GLY A 1 118 ? -24.132 3.373 47.945 1.00 13.14 141 GLY A N 1
ATOM 760 C CA . GLY A 1 118 ? -24.473 2.404 46.892 1.00 13.54 141 GLY A CA 1
ATOM 761 C C . GLY A 1 118 ? -25.733 2.756 46.167 1.00 14.49 141 GLY A C 1
ATOM 762 O O . GLY A 1 118 ? -26.136 2.018 45.235 1.00 16.93 141 GLY A O 1
ATOM 763 N N . ALA A 1 119 ? -26.320 3.871 46.539 1.00 14.89 142 ALA A N 1
ATOM 764 C CA . ALA A 1 119 ? -27.554 4.346 45.918 1.00 16.37 142 ALA A CA 1
ATOM 765 C C . ALA A 1 119 ? -27.670 5.827 46.236 1.00 16.44 142 ALA A C 1
ATOM 766 O O . ALA A 1 119 ? -26.999 6.345 47.139 1.00 16.23 142 ALA A O 1
ATOM 768 N N . LYS A 1 120 ? -28.612 6.477 45.639 1.00 18.15 143 LYS A N 1
ATOM 769 C CA . LYS A 1 120 ? -28.748 7.925 45.760 1.00 17.85 143 LYS A CA 1
ATOM 770 C C . LYS A 1 120 ? -30.223 8.293 45.937 1.00 19.07 143 LYS A C 1
ATOM 771 O O . LYS A 1 120 ? -31.036 7.773 45.149 1.00 20.84 143 LYS A O 1
ATOM 777 N N . SER A 1 121 ? -30.683 8.968 46.848 1.00 17.40 144 SER A N 1
ATOM 778 C CA . SER A 1 121 ? -32.106 9.270 47.163 1.00 20.90 144 SER A CA 1
ATOM 779 C C . SER A 1 121 ? -32.192 10.616 47.882 1.00 22.31 144 SER A C 1
ATOM 780 O O . SER A 1 121 ? -31.469 10.832 48.917 1.00 20.51 144 SER A O 1
ATOM 783 N N . ASP A 1 122 ? -33.121 11.462 47.437 1.00 23.83 145 ASP A N 1
ATOM 784 C CA . ASP A 1 122 ? -33.448 12.724 48.144 1.00 26.89 145 ASP A CA 1
ATOM 785 C C . ASP A 1 122 ? -34.034 12.448 49.530 1.00 21.85 145 ASP A C 1
ATOM 786 O O . ASP A 1 122 ? -34.045 13.376 50.324 1.00 24.27 145 ASP A O 1
ATOM 791 N N . LEU A 1 123 ? -34.466 11.227 49.825 1.00 23.12 146 LEU A N 1
ATOM 792 C CA . LEU A 1 123 ? -35.119 10.914 51.117 1.00 22.35 146 LEU A CA 1
ATOM 793 C C . LEU A 1 123 ? -34.173 11.151 52.282 1.00 24.96 146 LEU A C 1
ATOM 794 O O . LEU A 1 123 ? -34.676 11.277 53.403 1.00 20.82 146 LEU A O 1
ATOM 799 N N . ILE A 1 124 ? -32.860 11.124 52.097 1.00 21.89 147 ILE A N 1
ATOM 800 C CA . ILE A 1 124 ? -31.971 11.511 53.231 1.00 20.88 147 ILE A CA 1
ATOM 801 C C . ILE A 1 124 ? -32.281 12.902 53.804 1.00 23.66 147 ILE A C 1
ATOM 802 O O . ILE A 1 124 ? -31.964 13.200 54.985 1.00 25.75 147 ILE A O 1
ATOM 807 N N . GLY A 1 125 ? -32.891 13.788 53.030 1.00 23.76 148 GLY A N 1
ATOM 808 C CA . GLY A 1 125 ? -33.261 15.128 53.521 1.00 23.41 148 GLY A CA 1
ATOM 809 C C . GLY A 1 125 ? -34.503 15.094 54.386 1.00 24.82 148 GLY A C 1
ATOM 810 O O . GLY A 1 125 ? -34.729 16.058 55.163 1.00 27.14 148 GLY A O 1
ATOM 811 N N . THR A 1 126 ? -35.272 14.033 54.291 1.00 21.35 149 THR A N 1
ATOM 812 C CA . THR A 1 126 ? -36.484 13.797 55.115 1.00 22.36 149 THR A CA 1
ATOM 813 C C . THR A 1 126 ? -36.053 13.082 56.406 1.00 24.49 149 THR A C 1
ATOM 814 O O . THR A 1 126 ? -36.510 13.455 57.505 1.00 23.32 149 THR A O 1
ATOM 818 N N . PHE A 1 127 ? -35.237 12.039 56.267 1.00 22.73 150 PHE A N 1
ATOM 819 C CA . PHE A 1 127 ? -34.899 11.098 57.376 1.00 19.19 150 PHE A CA 1
ATOM 820 C C . PHE A 1 127 ? -33.714 11.674 58.154 1.00 20.46 150 PHE A C 1
ATOM 821 O O . PHE A 1 127 ? -32.565 11.167 58.074 1.00 18.45 150 PHE A O 1
ATOM 829 N N . LYS A 1 128 ? -33.937 12.808 58.821 1.00 19.99 151 LYS A N 1
ATOM 830 C CA . LYS A 1 128 ? -32.935 13.526 59.643 1.00 21.32 151 LYS A CA 1
ATOM 831 C C . LYS A 1 128 ? -33.681 14.330 60.699 1.00 22.11 151 LYS A C 1
ATOM 832 O O . LYS A 1 128 ? -34.813 14.814 60.437 1.00 20.21 151 LYS A O 1
ATOM 838 N N . ASP A 1 129 ? -33.120 14.359 61.897 1.00 21.60 152 ASP A N 1
ATOM 839 C CA . ASP A 1 129 ? -33.607 15.127 63.062 1.00 23.12 152 ASP A CA 1
ATOM 840 C C . ASP A 1 129 ? -35.076 14.815 63.334 1.00 22.00 152 ASP A C 1
ATOM 841 O O . ASP A 1 129 ? -35.899 15.806 63.451 1.00 27.67 152 ASP A O 1
ATOM 846 N N . LEU A 1 130 ? -35.449 13.550 63.356 1.00 20.20 153 LEU A N 1
ATOM 847 C CA . LEU A 1 130 ? -36.816 13.092 63.637 1.00 21.31 153 LEU A CA 1
ATOM 848 C C . LEU A 1 130 ? -36.832 12.499 65.052 1.00 23.39 153 LEU A C 1
ATOM 849 O O . LEU A 1 130 ? -35.846 11.872 65.503 1.00 21.14 153 LEU A O 1
ATOM 854 N N . ASN A 1 131 ? -37.963 12.635 65.681 1.00 22.41 154 ASN A N 1
ATOM 855 C CA . ASN A 1 131 ? -38.236 11.956 66.960 1.00 20.78 154 ASN A CA 1
ATOM 856 C C . ASN A 1 131 ? -38.436 10.483 66.788 1.00 20.48 154 ASN A C 1
ATOM 857 O O . ASN A 1 131 ? -38.897 10.000 65.747 1.00 20.84 154 ASN A O 1
ATOM 862 N N . ILE A 1 132 ? -38.010 9.769 67.825 1.00 19.75 155 ILE A N 1
ATOM 863 C CA . ILE A 1 132 ? -38.224 8.324 68.010 1.00 19.36 155 ILE A CA 1
ATOM 864 C C . ILE A 1 132 ? -39.080 8.207 69.269 1.00 21.23 155 ILE A C 1
ATOM 865 O O . ILE A 1 132 ? -38.653 8.751 70.318 1.00 23.12 155 ILE A O 1
ATOM 870 N N . LYS A 1 133 ? -40.211 7.553 69.127 1.00 22.24 156 LYS A N 1
ATOM 871 C CA . LYS A 1 133 ? -41.156 7.297 70.235 1.00 24.19 156 LYS A CA 1
ATOM 872 C C . LYS A 1 133 ? -41.158 5.807 70.473 1.00 23.94 156 LYS A C 1
ATOM 873 O O . LYS A 1 133 ? -41.658 5.075 69.656 1.00 23.88 156 LYS A O 1
ATOM 879 N N . ASN A 1 134 ? -40.516 5.351 71.550 1.00 25.03 157 ASN A N 1
ATOM 880 C CA . ASN A 1 134 ? -40.526 3.924 71.921 1.00 23.96 157 ASN A CA 1
ATOM 881 C C . ASN A 1 134 ? -40.083 3.062 70.735 1.00 23.64 157 ASN A C 1
ATOM 882 O O . ASN A 1 134 ? -40.807 2.130 70.356 1.00 24.34 157 ASN A O 1
ATOM 887 N N . SER A 1 135 ? -38.929 3.411 70.160 1.00 24.86 158 SER A N 1
ATOM 888 C CA A SER A 1 135 ? -38.162 2.669 69.116 0.50 25.75 158 SER A CA 1
ATOM 889 C CA B SER A 1 135 ? -38.225 2.591 69.127 0.50 23.79 158 SER A CA 1
ATOM 890 C C . SER A 1 135 ? -38.752 2.893 67.712 1.00 24.37 158 SER A C 1
ATOM 891 O O . SER A 1 135 ? -38.197 2.318 66.778 1.00 26.67 158 SER A O 1
ATOM 896 N N . LYS A 1 136 ? -39.802 3.713 67.568 1.00 23.42 159 LYS A N 1
ATOM 897 C CA . LYS A 1 136 ? -40.452 3.925 66.236 1.00 24.09 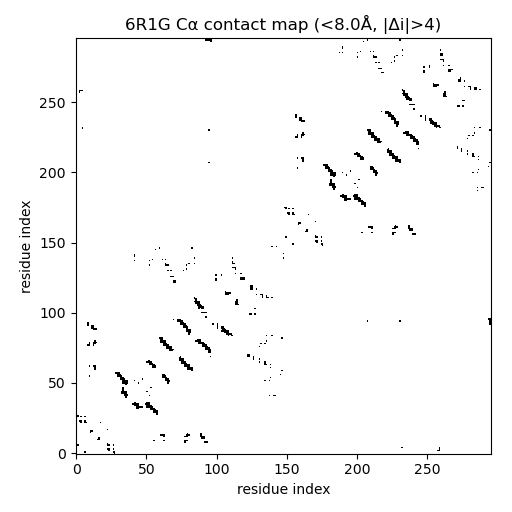159 LYS A CA 1
ATOM 898 C C . LYS A 1 136 ? -40.282 5.364 65.786 1.00 21.81 159 LYS A C 1
ATOM 899 O O . LYS A 1 136 ? -40.562 6.286 66.572 1.00 23.10 159 LYS A O 1
ATOM 905 N N . LEU A 1 137 ? -39.827 5.609 64.545 1.00 20.65 160 LEU A N 1
ATOM 906 C CA . LEU A 1 137 ? -39.688 7.000 64.053 1.00 21.44 160 LEU A CA 1
ATOM 907 C C . LEU A 1 137 ? -41.057 7.670 64.013 1.00 24.04 160 LEU A C 1
ATOM 908 O O . LEU A 1 137 ? -41.978 7.028 63.507 1.00 26.42 160 LEU A O 1
ATOM 913 N N . GLU A 1 138 ? -41.124 8.936 64.370 1.00 26.85 161 GLU A N 1
ATOM 914 C CA . GLU A 1 138 ? -42.374 9.748 64.309 1.00 28.12 161 GLU A CA 1
ATOM 915 C C . GLU A 1 138 ? -42.410 10.394 62.918 1.00 24.79 161 GLU A C 1
ATOM 916 O O . GLU A 1 138 ? -41.863 11.494 62.740 1.00 28.87 161 GLU A O 1
ATOM 922 N N . ILE A 1 139 ? -42.903 9.633 61.947 1.00 27.98 162 ILE A N 1
ATOM 923 C CA . ILE A 1 139 ? -43.050 10.112 60.541 1.00 31.08 162 ILE A CA 1
ATOM 924 C C . ILE A 1 139 ? -44.133 9.282 59.847 1.00 28.95 162 ILE A C 1
ATOM 925 O O . ILE A 1 139 ? -44.298 8.118 60.148 1.00 31.88 162 ILE A O 1
ATOM 930 N N . THR A 1 140 ? -44.905 9.925 58.985 1.00 33.03 163 THR A N 1
ATOM 931 C CA . THR A 1 140 ? -45.821 9.268 58.030 1.00 34.11 163 THR A CA 1
ATOM 932 C C . THR A 1 140 ? -45.181 9.395 56.654 1.00 31.28 163 THR A C 1
ATOM 933 O O . THR A 1 140 ? -44.770 10.527 56.312 1.00 32.51 163 THR A O 1
ATOM 937 N N . VAL A 1 141 ? -45.026 8.297 55.936 1.00 28.29 164 VAL A N 1
ATOM 938 C CA . VAL A 1 141 ? -44.428 8.375 54.574 1.00 29.81 164 VAL A CA 1
ATOM 939 C C . VAL A 1 141 ? -45.541 8.137 53.554 1.00 31.85 164 VAL A C 1
ATOM 940 O O . VAL A 1 141 ? -46.619 7.631 53.933 1.00 30.27 164 VAL A O 1
ATOM 944 N N . ASP A 1 142 ? -45.261 8.518 52.306 1.00 32.89 165 ASP A N 1
ATOM 945 C CA . ASP A 1 142 ? -46.122 8.152 51.152 1.00 31.82 165 ASP A CA 1
ATOM 946 C C . ASP A 1 142 ? -46.060 6.627 50.995 1.00 28.64 165 ASP A C 1
ATOM 947 O O . ASP A 1 142 ? -45.038 6.082 50.541 1.00 28.09 165 ASP A O 1
ATOM 952 N N . GLU A 1 143 ? -47.162 5.955 51.290 1.00 29.69 166 GLU A N 1
ATOM 953 C CA . GLU A 1 143 ? -47.328 4.487 51.186 1.00 35.52 166 GLU A CA 1
ATOM 954 C C . GLU A 1 143 ? -47.152 3.978 49.735 1.00 30.94 166 GLU A C 1
ATOM 955 O O . GLU A 1 143 ? -47.051 2.745 49.572 1.00 32.75 166 GLU A O 1
ATOM 961 N N . ASN A 1 144 ? -47.132 4.835 48.710 1.00 25.80 167 ASN A N 1
ATOM 962 C CA . ASN A 1 144 ? -46.904 4.338 47.320 1.00 25.57 167 ASN A CA 1
ATOM 963 C C . ASN A 1 144 ? -45.420 4.397 46.915 1.00 29.25 167 ASN A C 1
ATOM 964 O O . ASN A 1 144 ? -45.085 3.868 45.802 1.00 29.71 167 ASN A O 1
ATOM 969 N N . ASN A 1 145 ? -44.552 4.967 47.766 1.00 24.97 168 ASN A N 1
ATOM 970 C CA . ASN A 1 145 ? -43.134 5.237 47.402 1.00 23.79 168 ASN A CA 1
ATOM 971 C C . ASN A 1 145 ? -42.291 4.109 48.004 1.00 24.23 168 ASN A C 1
ATOM 972 O O . ASN A 1 145 ? -42.176 4.078 49.245 1.00 25.56 168 ASN A O 1
ATOM 977 N N . SER A 1 146 ? -41.849 3.153 47.198 1.00 25.64 169 SER A N 1
ATOM 978 C CA . SER A 1 146 ? -41.137 1.952 47.696 1.00 25.50 169 SER A CA 1
ATOM 979 C C . SER A 1 146 ? -39.929 2.426 48.520 1.00 25.36 169 SER A C 1
ATOM 980 O O . SER A 1 146 ? -39.643 1.773 49.531 1.00 23.85 169 SER A O 1
ATOM 983 N N . ASP A 1 147 ? -39.239 3.452 48.045 1.00 22.46 170 ASP A N 1
ATOM 984 C CA . ASP A 1 147 ? -37.979 3.948 48.679 1.00 22.88 170 ASP A CA 1
ATOM 985 C C . ASP A 1 147 ? -38.303 4.563 50.046 1.00 23.74 170 ASP A C 1
ATOM 986 O O . ASP A 1 147 ? -37.518 4.374 51.013 1.00 18.81 170 ASP A O 1
ATOM 991 N N . ALA A 1 148 ? -39.395 5.295 50.170 1.00 20.57 171 ALA A N 1
ATOM 992 C CA . ALA A 1 148 ? -39.776 5.943 51.442 1.00 22.01 171 ALA A CA 1
ATOM 993 C C . ALA A 1 148 ? -40.171 4.837 52.414 1.00 20.07 171 ALA A C 1
ATOM 994 O O . ALA A 1 148 ? -39.773 4.908 53.602 1.00 20.05 171 ALA A O 1
ATOM 996 N N . LYS A 1 149 ? -40.891 3.813 51.962 1.00 22.78 172 LYS A N 1
ATOM 997 C CA . LYS A 1 149 ? -41.264 2.686 52.847 1.00 23.57 172 LYS A CA 1
ATOM 998 C C . LYS A 1 149 ? -40.003 1.975 53.326 1.00 24.63 172 LYS A C 1
ATOM 999 O O . LYS A 1 149 ? -39.948 1.608 54.496 1.00 25.39 172 LYS A O 1
ATOM 1005 N N . THR A 1 150 ? -39.089 1.736 52.406 1.00 22.15 173 THR A N 1
ATOM 1006 C CA . THR A 1 150 ? -37.787 1.055 52.680 1.00 22.69 173 THR A CA 1
ATOM 1007 C C . THR A 1 150 ? -36.994 1.879 53.710 1.00 20.70 173 THR A C 1
ATOM 1008 O O . THR A 1 150 ? -36.461 1.263 54.661 1.00 19.75 173 THR A O 1
ATOM 1012 N N . PHE A 1 151 ? -36.886 3.193 53.553 1.00 17.03 174 PHE A N 1
ATOM 1013 C CA . PHE A 1 151 ? -36.162 4.070 54.535 1.00 17.88 174 PHE A CA 1
ATOM 1014 C C . PHE A 1 151 ? -36.801 3.934 55.914 1.00 18.93 174 PHE A C 1
ATOM 1015 O O . PHE A 1 151 ? -36.128 3.725 56.914 1.00 18.90 174 PHE A O 1
ATOM 1023 N N . LEU A 1 152 ? -38.128 4.047 55.988 1.00 17.84 175 LEU A N 1
ATOM 1024 C CA . LEU A 1 152 ? -38.792 3.982 57.315 1.00 18.04 175 LEU A CA 1
ATOM 1025 C C . LEU A 1 152 ? -38.601 2.602 57.927 1.00 18.17 175 LEU A C 1
ATOM 1026 O O . LEU A 1 152 ? -38.287 2.524 59.154 1.00 19.27 175 LEU A O 1
ATOM 1031 N N . GLU A 1 153 ? -38.772 1.555 57.157 1.00 19.98 176 GLU A N 1
ATOM 1032 C CA . GLU A 1 153 ? -38.627 0.156 57.618 1.00 21.51 176 GLU A CA 1
ATOM 1033 C C . GLU A 1 153 ? -37.190 -0.072 58.099 1.00 19.53 176 GLU A C 1
ATOM 1034 O O . GLU A 1 153 ? -37.004 -0.640 59.190 1.00 19.17 176 GLU A O 1
ATOM 1040 N N . SER A 1 154 ? -36.220 0.377 57.314 1.00 15.87 177 SER A N 1
ATOM 1041 C CA A SER A 1 154 ? -34.780 0.175 57.614 0.50 15.42 177 SER A CA 1
ATOM 1042 C CA B SER A 1 154 ? -34.786 0.154 57.637 0.50 16.43 177 SER A CA 1
ATOM 1043 C C . SER A 1 154 ? -34.416 0.988 58.864 1.00 15.05 177 SER A C 1
ATOM 1044 O O . SER A 1 154 ? -33.686 0.502 59.716 1.00 15.81 177 SER A O 1
ATOM 1049 N N . VAL A 1 155 ? -34.852 2.223 58.947 1.00 15.26 178 VAL A N 1
ATOM 1050 C CA . VAL A 1 155 ? -34.451 3.044 60.113 1.00 15.02 178 VAL A CA 1
ATOM 1051 C C . VAL A 1 155 ? -35.086 2.449 61.370 1.00 15.28 178 VAL A C 1
ATOM 1052 O O . VAL A 1 155 ? -34.393 2.320 62.402 1.00 14.99 178 VAL A O 1
ATOM 1056 N N . ASN A 1 156 ? -36.336 2.024 61.305 1.00 15.62 179 ASN A N 1
ATOM 1057 C CA . ASN A 1 156 ? -36.941 1.404 62.504 1.00 15.70 179 ASN A CA 1
ATOM 1058 C C . ASN A 1 156 ? -36.211 0.121 62.869 1.00 17.05 179 ASN A C 1
ATOM 1059 O O . ASN A 1 156 ? -36.068 -0.139 64.088 1.00 16.90 179 ASN A O 1
ATOM 1064 N N . TYR A 1 157 ? -35.823 -0.694 61.897 1.00 15.44 180 TYR A N 1
ATOM 1065 C CA . TYR A 1 157 ? -35.084 -1.946 62.120 1.00 14.54 180 TYR A CA 1
ATOM 1066 C C . TYR A 1 157 ? -33.790 -1.623 62.842 1.00 15.34 180 TYR A C 1
ATOM 1067 O O . TYR A 1 157 ? -33.399 -2.317 63.776 1.00 16.26 180 TYR A O 1
ATOM 1076 N N . ILE A 1 158 ? -33.130 -0.562 62.393 1.00 14.38 181 ILE A N 1
ATOM 1077 C CA . ILE A 1 158 ? -31.822 -0.190 62.988 1.00 13.16 181 ILE A CA 1
ATOM 1078 C C . ILE A 1 158 ? -32.031 0.280 64.419 1.00 13.30 181 ILE A C 1
ATOM 1079 O O . ILE A 1 158 ? -31.227 -0.133 65.296 1.00 14.29 181 ILE A O 1
ATOM 1084 N N . ILE A 1 159 ? -32.991 1.147 64.662 1.00 13.72 182 ILE A N 1
ATOM 1085 C CA . ILE A 1 159 ? -33.243 1.685 66.020 1.00 14.26 182 ILE A CA 1
ATOM 1086 C C . ILE A 1 159 ? -33.484 0.466 66.905 1.00 14.50 182 ILE A C 1
ATOM 1087 O O . ILE A 1 159 ? -32.926 0.417 68.032 1.00 14.61 182 ILE A O 1
ATOM 1092 N N . ASP A 1 160 ? -34.361 -0.449 66.510 1.00 14.88 183 ASP A N 1
ATOM 1093 C CA . ASP A 1 160 ? -34.678 -1.672 67.308 1.00 16.45 183 ASP A CA 1
ATOM 1094 C C . ASP A 1 160 ? -33.388 -2.425 67.646 1.00 15.52 183 ASP A C 1
ATOM 1095 O O . ASP A 1 160 ? -33.163 -2.784 68.817 1.00 14.67 183 ASP A O 1
ATOM 1100 N N . GLY A 1 161 ? -32.546 -2.707 66.666 1.00 13.87 184 GLY A N 1
ATOM 1101 C CA . GLY A 1 161 ? -31.285 -3.413 66.860 1.00 12.45 184 GLY A CA 1
ATOM 1102 C C . GLY A 1 161 ? -30.364 -2.682 67.784 1.00 13.24 184 GLY A C 1
ATOM 1103 O O . GLY A 1 161 ? -29.734 -3.317 68.671 1.00 13.76 184 GLY A O 1
ATOM 1104 N N . VAL A 1 162 ? -30.198 -1.371 67.580 1.00 12.13 185 VAL A N 1
ATOM 1105 C CA . VAL A 1 162 ? -29.218 -0.626 68.411 1.00 12.29 185 VAL A CA 1
ATOM 1106 C C . VAL A 1 162 ? -29.728 -0.641 69.852 1.00 12.77 185 VAL A C 1
ATOM 1107 O O . VAL A 1 162 ? -28.915 -0.814 70.754 1.00 13.72 185 VAL A O 1
ATOM 1111 N N . GLU A 1 163 ? -31.040 -0.474 70.056 1.00 13.89 186 GLU A N 1
ATOM 1112 C CA . GLU A 1 163 ? -31.593 -0.502 71.448 1.00 14.04 186 GLU A CA 1
ATOM 1113 C C . GLU A 1 163 ? -31.331 -1.866 72.053 1.00 13.33 186 GLU A C 1
ATOM 1114 O O . GLU A 1 163 ? -30.965 -1.953 73.257 1.00 14.94 186 GLU A O 1
ATOM 1120 N N . LYS A 1 164 ? -31.551 -2.917 71.289 1.00 14.02 187 LYS A N 1
ATOM 1121 C CA . LYS A 1 164 ? -31.356 -4.312 71.806 1.00 14.61 187 LYS A CA 1
ATOM 1122 C C . LYS A 1 164 ? -29.910 -4.574 72.233 1.00 14.54 187 LYS A C 1
ATOM 1123 O O . LYS A 1 164 ? -29.711 -5.290 73.279 1.00 14.21 187 LYS A O 1
ATOM 1129 N N . ILE A 1 165 ? -28.907 -4.072 71.515 1.00 13.36 188 ILE A N 1
ATOM 1130 C CA . ILE A 1 165 ? -27.481 -4.349 71.839 1.00 13.64 188 ILE A CA 1
ATOM 1131 C C . ILE A 1 165 ? -26.896 -3.273 72.748 1.00 13.21 188 ILE A C 1
ATOM 1132 O O . ILE A 1 165 ? -25.753 -3.448 73.209 1.00 14.77 188 ILE A O 1
ATOM 1137 N N . SER A 1 166 ? -27.632 -2.204 73.025 1.00 12.63 189 SER A N 1
ATOM 1138 C CA . SER A 1 166 ? -27.136 -1.066 73.825 1.00 12.53 189 SER A CA 1
ATOM 1139 C C . SER A 1 166 ? -26.596 -1.469 75.197 1.00 12.79 189 SER A C 1
ATOM 1140 O O . SER A 1 166 ? -25.715 -0.749 75.644 1.00 12.69 189 SER A O 1
ATOM 1143 N N . PRO A 1 167 ? -27.026 -2.545 75.807 1.00 12.55 190 PRO A N 1
ATOM 1144 C CA . PRO A 1 167 ? -26.345 -2.853 77.049 1.00 14.07 190 PRO A CA 1
ATOM 1145 C C . PRO A 1 167 ? -24.815 -3.056 76.911 1.00 14.90 190 PRO A C 1
ATOM 1146 O O . PRO A 1 167 ? -24.113 -2.997 77.890 1.00 16.06 190 PRO A O 1
ATOM 1150 N N . MET A 1 168 ? -24.358 -3.351 75.709 1.00 15.94 191 MET A N 1
ATOM 1151 C CA . MET A 1 168 ? -22.931 -3.468 75.447 1.00 16.72 191 MET A CA 1
ATOM 1152 C C . MET A 1 168 ? -22.174 -2.140 75.383 1.00 18.03 191 MET A C 1
ATOM 1153 O O . MET A 1 168 ? -20.988 -2.123 75.446 1.00 19.31 191 MET A O 1
ATOM 1158 N N . LEU A 1 169 ? -22.904 -1.054 75.174 1.00 16.82 192 LEU A N 1
ATOM 1159 C CA . LEU A 1 169 ? -22.330 0.257 75.044 1.00 14.61 192 LEU A CA 1
ATOM 1160 C C . LEU A 1 169 ? -22.631 1.282 76.132 1.00 15.05 192 LEU A C 1
ATOM 1161 O O . LEU A 1 169 ? -21.875 1.424 77.001 1.00 18.76 192 LEU A O 1
ATOM 1166 N N . THR A 1 170 ? -23.770 1.961 76.076 1.00 13.38 193 THR A N 1
ATOM 1167 C CA . THR A 1 170 ? -24.063 2.965 77.075 1.00 12.52 193 THR A CA 1
ATOM 1168 C C . THR A 1 170 ? -25.445 2.739 77.679 1.00 13.56 193 THR A C 1
ATOM 1169 O O . THR A 1 170 ? -25.886 3.528 78.443 1.00 12.74 193 THR A O 1
ATOM 1173 N N . ASN A 1 171 ? -26.077 1.642 77.294 1.00 12.33 194 ASN A N 1
ATOM 1174 C CA . ASN A 1 171 ? -27.300 1.184 77.901 1.00 12.97 194 ASN A CA 1
ATOM 1175 C C . ASN A 1 171 ? -28.398 2.223 77.988 1.00 14.16 194 ASN A C 1
ATOM 1176 O O . ASN A 1 171 ? -28.604 2.947 77.047 1.00 13.45 194 ASN A O 1
ATOM 1182 N N . LYS B 1 24 ? -23.527 9.423 22.442 1.00 42.77 47 LYS B N 1
ATOM 1183 C CA . LYS B 1 24 ? -22.806 10.417 23.267 1.00 45.12 47 LYS B CA 1
ATOM 1184 C C . LYS B 1 24 ? -21.334 10.013 23.433 1.00 42.72 47 LYS B C 1
ATOM 1185 O O . LYS B 1 24 ? -20.478 10.904 23.430 1.00 47.60 47 LYS B O 1
ATOM 1191 N N . ILE B 1 25 ? -21.085 8.739 23.735 1.00 31.28 48 ILE B N 1
ATOM 1192 C CA . ILE B 1 25 ? -19.717 8.134 23.825 1.00 25.20 48 ILE B CA 1
ATOM 1193 C C . ILE B 1 25 ? -19.534 7.298 22.554 1.00 21.69 48 ILE B C 1
ATOM 1194 O O . ILE B 1 25 ? -20.431 6.511 22.257 1.00 23.53 48 ILE B O 1
ATOM 1199 N N . ASP B 1 26 ? -18.428 7.425 21.811 1.00 21.46 49 ASP B N 1
ATOM 1200 C CA . ASP B 1 26 ? -18.217 6.550 20.628 1.00 21.54 49 ASP B CA 1
ATOM 1201 C C . ASP B 1 26 ? -17.865 5.122 21.041 1.00 20.70 49 ASP B C 1
ATOM 1202 O O . ASP B 1 26 ? -17.493 4.886 22.224 1.00 19.65 49 ASP B O 1
ATOM 1207 N N . GLU B 1 27 ? -18.067 4.171 20.144 1.00 17.14 50 GLU B N 1
ATOM 1208 C CA . GLU B 1 27 ? -17.940 2.748 20.404 1.00 18.59 50 GLU B CA 1
ATOM 1209 C C . GLU B 1 27 ? -16.484 2.496 20.827 1.00 15.76 50 GLU B C 1
ATOM 1210 O O . GLU B 1 27 ? -16.311 1.655 21.675 1.00 15.31 50 GLU B O 1
ATOM 1216 N N . HIS B 1 28 ? -15.539 3.192 20.238 1.00 16.95 51 HIS B N 1
ATOM 1217 C CA . HIS B 1 28 ? -14.116 2.932 20.602 1.00 16.23 51 HIS B CA 1
ATOM 1218 C C . HIS B 1 28 ? -13.913 3.216 22.098 1.00 14.79 51 HIS B C 1
ATOM 1219 O O . HIS B 1 28 ? -13.295 2.389 22.856 1.00 16.11 51 HIS B O 1
ATOM 1226 N N . THR B 1 29 ? -14.399 4.365 22.534 1.00 15.27 52 THR B N 1
ATOM 1227 C CA . THR B 1 29 ? -14.285 4.775 23.950 1.00 14.82 52 THR B CA 1
ATOM 1228 C C . THR B 1 29 ? -15.072 3.804 24.818 1.00 15.41 52 THR B C 1
ATOM 1229 O O . THR B 1 29 ? -14.593 3.435 25.912 1.00 14.14 52 THR B O 1
ATOM 1233 N N . ILE B 1 30 ? -16.276 3.377 24.413 1.00 14.20 53 ILE B N 1
ATOM 1234 C CA . ILE B 1 30 ? -17.014 2.379 25.199 1.00 14.84 53 ILE B CA 1
ATOM 1235 C C . ILE B 1 30 ? -16.111 1.160 25.421 1.00 12.68 53 ILE B C 1
ATOM 1236 O O . ILE B 1 30 ? -16.106 0.611 26.512 1.00 15.02 53 ILE B O 1
ATOM 1241 N N . GLY B 1 31 ? -15.380 0.736 24.394 1.00 12.20 54 GLY B N 1
ATOM 1242 C CA . GLY B 1 31 ? -14.519 -0.440 24.607 1.00 12.95 54 GLY B CA 1
ATOM 1243 C C . GLY B 1 31 ? -13.434 -0.201 25.681 1.00 11.97 54 GLY B C 1
ATOM 1244 O O . GLY B 1 31 ? -13.220 -1.058 26.530 1.00 14.27 54 GLY B O 1
ATOM 1245 N N . HIS B 1 32 ? -12.858 1.001 25.722 1.00 12.13 55 HIS B N 1
ATOM 1246 C CA . HIS B 1 32 ? -11.952 1.338 26.851 1.00 11.07 55 HIS B CA 1
ATOM 1247 C C . HIS B 1 32 ? -12.655 1.282 28.207 1.00 10.97 55 HIS B C 1
ATOM 1248 O O . HIS B 1 32 ? -12.124 0.785 29.214 1.00 10.90 55 HIS B O 1
ATOM 1255 N N . VAL B 1 33 ? -13.875 1.863 28.296 1.00 11.99 56 VAL B N 1
ATOM 1256 C CA . VAL B 1 33 ? -14.606 1.965 29.575 1.00 12.17 56 VAL B CA 1
ATOM 1257 C C . VAL B 1 33 ? -14.977 0.561 30.075 1.00 11.95 56 VAL B C 1
ATOM 1258 O O . VAL B 1 33 ? -14.755 0.233 31.224 1.00 13.21 56 VAL B O 1
ATOM 1262 N N . PHE B 1 34 ? -15.599 -0.256 29.213 1.00 12.42 57 PHE B N 1
ATOM 1263 C CA . PHE B 1 34 ? -16.025 -1.625 29.600 1.00 14.22 57 PHE B CA 1
ATOM 1264 C C . PHE B 1 34 ? -14.819 -2.501 29.929 1.00 13.43 57 PHE B C 1
ATOM 1265 O O . PHE B 1 34 ? -14.903 -3.210 30.914 1.00 14.92 57 PHE B O 1
ATOM 1273 N N . HIS B 1 35 ? -13.700 -2.323 29.203 1.00 13.01 58 HIS B N 1
ATOM 1274 C CA . HIS B 1 35 ? -12.477 -3.062 29.607 1.00 13.50 58 HIS B CA 1
ATOM 1275 C C . HIS B 1 35 ? -12.007 -2.636 30.999 1.00 12.89 58 HIS B C 1
ATOM 1276 O O . HIS B 1 35 ? -11.758 -3.448 31.870 1.00 14.00 58 HIS B O 1
ATOM 1283 N N . ALA B 1 36 ? -11.969 -1.340 31.287 1.00 11.86 59 ALA B N 1
ATOM 1284 C CA . ALA B 1 36 ? -11.551 -0.877 32.607 1.00 12.19 59 ALA B CA 1
ATOM 1285 C C . ALA B 1 36 ? -12.459 -1.430 33.703 1.00 13.24 59 ALA B C 1
ATOM 1286 O O . ALA B 1 36 ? -11.980 -1.768 34.769 1.00 13.10 59 ALA B O 1
ATOM 1288 N N . MET B 1 37 ? -13.765 -1.443 33.428 1.00 13.00 60 MET B N 1
ATOM 1289 C CA . MET B 1 37 ? -14.775 -1.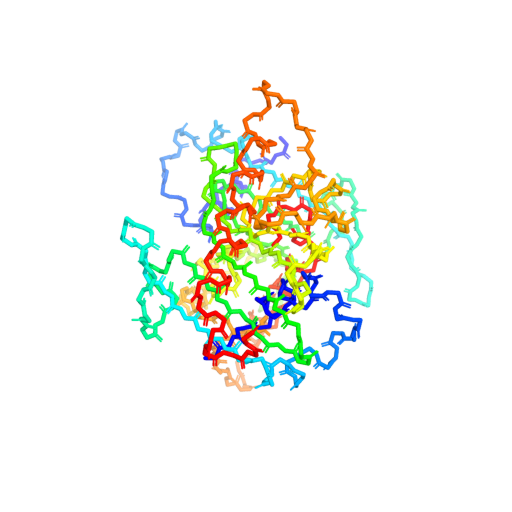871 34.404 1.00 14.75 60 MET B CA 1
ATOM 1290 C C . MET B 1 37 ? -14.848 -3.398 34.500 1.00 15.34 60 MET B C 1
ATOM 1291 O O . MET B 1 37 ? -15.531 -3.849 35.451 1.00 17.46 60 MET B O 1
ATOM 1296 N N . GLY B 1 38 ? -14.213 -4.139 33.594 1.00 16.22 61 GLY B N 1
ATOM 1297 C CA . GLY B 1 38 ? -14.323 -5.610 33.584 1.00 19.89 61 GLY B CA 1
ATOM 1298 C C . GLY B 1 38 ? -15.718 -6.046 33.219 1.00 22.96 61 GLY B C 1
ATOM 1299 O O . GLY B 1 38 ? -16.183 -7.122 33.729 1.00 27.38 61 GLY B O 1
ATOM 1300 N N . VAL B 1 39 ? -16.377 -5.279 32.371 1.00 19.53 62 VAL B N 1
ATOM 1301 C CA . VAL B 1 39 ? -17.723 -5.630 31.826 1.00 21.69 62 VAL B CA 1
ATOM 1302 C C . VAL B 1 39 ? -17.490 -6.665 30.739 1.00 24.76 62 VAL B C 1
ATOM 1303 O O . VAL B 1 39 ? -16.977 -6.335 29.655 1.00 22.77 62 VAL B O 1
ATOM 1307 N N . VAL B 1 40 ? -17.797 -7.912 31.086 1.00 26.57 63 VAL B N 1
ATOM 1308 C CA . VAL B 1 40 ? -17.730 -9.030 30.124 1.00 29.98 63 VAL B CA 1
ATOM 1309 C C . VAL B 1 40 ? -18.930 -8.876 29.201 1.00 29.93 63 VAL B C 1
ATOM 1310 O O . VAL B 1 40 ? -20.036 -8.920 29.697 1.00 30.38 63 VAL B O 1
ATOM 1314 N N . HIS B 1 41 ? -18.707 -8.648 27.917 1.00 23.76 64 HIS B N 1
ATOM 1315 C CA . HIS B 1 41 ? -19.752 -8.361 26.927 1.00 28.66 64 HIS B CA 1
ATOM 1316 C C . HIS B 1 41 ? -19.184 -8.806 25.586 1.00 29.75 64 HIS B C 1
ATOM 1317 O O . HIS B 1 41 ? -17.940 -9.063 25.520 1.00 28.86 64 HIS B O 1
ATOM 1324 N N . SER B 1 42 ? -20.062 -8.982 24.611 1.00 31.16 65 SER B N 1
ATOM 1325 C CA . SER B 1 42 ? -19.698 -9.258 23.198 1.00 30.20 65 SER B CA 1
ATOM 1326 C C . SER B 1 42 ? -19.699 -7.930 22.441 1.00 26.95 65 SER B C 1
ATOM 1327 O O . SER B 1 42 ? -20.434 -7.021 22.777 1.00 32.34 65 SER B O 1
ATOM 1330 N N . LYS B 1 43 ? -18.886 -7.802 21.404 1.00 27.14 66 LYS B N 1
ATOM 1331 C CA . LYS B 1 43 ? -18.768 -6.561 20.615 1.00 27.62 66 LYS B CA 1
ATOM 1332 C C . LYS B 1 43 ? -20.088 -6.193 19.932 1.00 27.84 66 LYS B C 1
ATOM 1333 O O . LYS B 1 43 ? -20.361 -4.992 19.826 1.00 33.06 66 LYS B O 1
ATOM 1339 N N . LYS B 1 44 ? -20.901 -7.156 19.476 1.00 35.15 67 LYS B N 1
ATOM 1340 C CA . LYS B 1 44 ? -22.169 -6.836 18.749 1.00 38.35 67 LYS B CA 1
ATOM 1341 C C . LYS B 1 44 ? -23.096 -6.013 19.669 1.00 35.43 67 LYS B C 1
ATOM 1342 O O . LYS B 1 44 ? -23.919 -5.269 19.157 1.00 34.06 67 LYS B O 1
ATOM 1348 N N . ASP B 1 45 ? -22.960 -6.167 20.984 1.00 36.41 68 ASP B N 1
ATOM 1349 C CA . ASP B 1 45 ? -23.838 -5.510 21.993 1.00 30.89 68 ASP B CA 1
ATOM 1350 C C . ASP B 1 45 ? -23.192 -4.239 22.562 1.00 35.11 68 ASP B C 1
ATOM 1351 O O . ASP B 1 45 ? -23.872 -3.488 23.321 1.00 33.04 68 ASP B O 1
ATOM 1356 N N . ARG B 1 46 ? -21.944 -3.944 22.201 1.00 29.28 69 ARG B N 1
ATOM 1357 C CA . ARG B 1 46 ? -21.160 -2.857 22.841 1.00 28.62 69 ARG B CA 1
ATOM 1358 C C . ARG B 1 46 ? -21.923 -1.516 22.731 1.00 28.73 69 ARG B C 1
ATOM 1359 O O . ARG B 1 46 ? -22.085 -0.843 23.782 1.00 29.05 69 ARG B O 1
ATOM 1367 N N . LYS B 1 47 ? -22.427 -1.113 21.555 1.00 30.87 70 LYS B N 1
ATOM 1368 C CA . LYS B 1 47 ? -23.039 0.228 21.369 1.00 33.62 70 LYS B CA 1
ATOM 1369 C C . LYS B 1 47 ? -24.379 0.311 22.108 1.00 31.45 70 LYS B C 1
ATOM 1370 O O . LYS B 1 47 ? -24.668 1.357 22.706 1.00 34.52 70 LYS B O 1
ATOM 1376 N N . SER B 1 48 ? -25.126 -0.779 22.120 1.00 31.22 71 SER B N 1
ATOM 1377 C CA . SER B 1 48 ? -26.457 -0.888 22.771 1.00 31.51 71 SER B CA 1
ATOM 1378 C C . SER B 1 48 ? -26.300 -0.808 24.305 1.00 29.08 71 SER B C 1
ATOM 1379 O O . SER B 1 48 ? -26.992 0.027 24.966 1.00 27.48 71 SER B O 1
ATOM 1382 N N . LEU B 1 49 ? -25.403 -1.608 24.875 1.00 25.54 72 LEU B N 1
ATOM 1383 C CA . LEU B 1 49 ? -25.074 -1.572 26.328 1.00 23.90 72 LEU B CA 1
ATOM 1384 C C . LEU B 1 49 ? -24.498 -0.193 26.680 1.00 23.94 72 LEU B C 1
ATOM 1385 O O . LEU B 1 49 ? -24.825 0.340 27.719 1.00 23.25 72 LEU B O 1
ATOM 1390 N N . GLY B 1 50 ? -23.653 0.358 25.813 1.00 26.80 73 GLY B N 1
ATOM 1391 C CA . GLY B 1 50 ? -22.958 1.635 26.049 1.00 24.61 73 GLY B CA 1
ATOM 1392 C C . GLY B 1 50 ? -23.888 2.829 26.194 1.00 27.14 73 GLY B C 1
ATOM 1393 O O . GLY B 1 50 ? -23.469 3.822 26.781 1.00 25.47 73 GLY B O 1
ATOM 1394 N N . LYS B 1 51 ? -25.123 2.76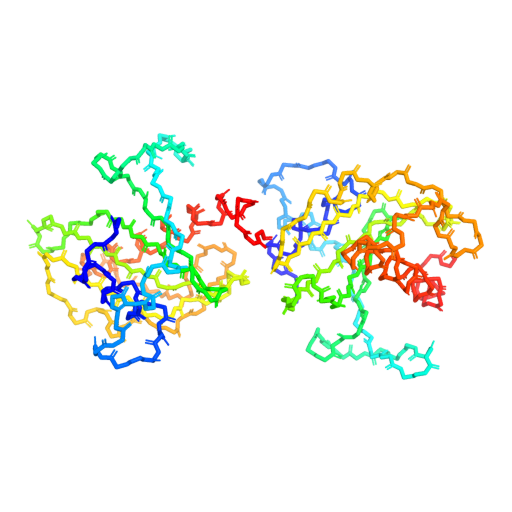5 25.697 1.00 27.63 74 LYS B N 1
ATOM 1395 C CA . LYS B 1 51 ? -26.109 3.852 25.886 1.00 28.56 74 LYS B CA 1
ATOM 1396 C C . LYS B 1 51 ? -26.439 4.015 27.374 1.00 25.85 74 LYS B C 1
ATOM 1397 O O . LYS B 1 51 ? -26.967 5.065 27.746 1.00 30.60 74 LYS B O 1
ATOM 1403 N N . ASN B 1 52 ? -26.238 2.986 28.183 1.00 22.30 75 ASN B N 1
ATOM 1404 C CA . ASN B 1 52 ? -26.549 3.025 29.633 1.00 20.68 75 ASN B CA 1
ATOM 1405 C C . ASN B 1 52 ? -25.360 3.528 30.467 1.00 18.67 75 ASN B C 1
ATOM 1406 O O . ASN B 1 52 ? -25.512 3.565 31.707 1.00 20.47 75 ASN B O 1
ATOM 1411 N N . ILE B 1 53 ? -24.243 3.914 29.850 1.00 19.01 76 ILE B N 1
ATOM 1412 C CA . ILE B 1 53 ? -23.102 4.502 30.606 1.00 17.11 76 ILE B CA 1
ATOM 1413 C C . ILE B 1 53 ? -23.448 5.960 30.905 1.00 16.77 76 ILE B C 1
ATOM 1414 O O . ILE B 1 53 ? -23.690 6.724 29.962 1.00 20.25 76 ILE B O 1
ATOM 1419 N N . LYS B 1 54 ? -23.418 6.312 32.176 1.00 19.06 77 LYS B N 1
ATOM 1420 C CA . LYS B 1 54 ? -23.484 7.730 32.619 1.00 20.22 77 LYS B CA 1
ATOM 1421 C C . LYS B 1 54 ? -22.072 8.284 32.528 1.00 21.04 77 LYS B C 1
ATOM 1422 O O . LYS B 1 54 ? -21.114 7.560 32.921 1.00 18.29 77 LYS B O 1
ATOM 1428 N N . VAL B 1 55 ? -21.924 9.495 32.041 1.00 20.58 78 VAL B N 1
ATOM 1429 C CA . VAL B 1 55 ? -20.597 10.132 31.863 1.00 19.86 78 VAL B CA 1
ATOM 1430 C C . VAL B 1 55 ? -20.640 11.553 32.401 1.00 21.16 78 VAL B C 1
ATOM 1431 O O . VAL B 1 55 ? -21.605 12.299 32.080 1.00 20.16 78 VAL B O 1
ATOM 1435 N N . PHE B 1 56 ? -19.630 11.915 33.171 1.00 18.53 79 PHE B N 1
ATOM 1436 C CA . PHE B 1 56 ? -19.446 13.269 33.717 1.00 19.51 79 PHE B CA 1
ATOM 1437 C C . PHE B 1 56 ? -18.055 13.720 33.362 1.00 16.48 79 PHE B C 1
ATOM 1438 O O . PHE B 1 56 ? -17.080 12.998 33.547 1.00 18.94 79 PHE B O 1
ATOM 1446 N N . TYR B 1 57 ? -17.923 14.959 32.914 1.00 16.47 80 TYR B N 1
ATOM 1447 C CA . TYR B 1 57 ? -16.658 15.619 32.566 1.00 16.60 80 TYR B CA 1
ATOM 1448 C C . TYR B 1 57 ? -16.348 16.726 33.556 1.00 17.48 80 TYR B C 1
ATOM 1449 O O . TYR B 1 57 ? -17.266 17.370 34.003 1.00 17.84 80 TYR B O 1
ATOM 1458 N N . PHE B 1 58 ? -15.095 16.822 33.941 1.00 13.91 81 PHE B N 1
ATOM 1459 C CA . PHE B 1 58 ? -14.618 17.780 34.987 1.00 15.74 81 PHE B CA 1
ATOM 1460 C C . PHE B 1 58 ? -13.377 18.484 34.533 1.00 16.08 81 PHE B C 1
ATOM 1461 O O . PHE B 1 58 ? -12.431 17.882 34.005 1.00 17.17 81 PHE B O 1
ATOM 1469 N N . SER B 1 59 ? -13.352 19.782 34.829 1.00 15.85 82 SER B N 1
ATOM 1470 C CA . SER B 1 59 ? -12.080 20.494 34.973 1.00 15.18 82 SER B CA 1
ATOM 1471 C C . SER B 1 59 ? -11.427 20.160 36.299 1.00 15.05 82 SER B C 1
ATOM 1472 O O . SER B 1 59 ? -12.074 19.537 37.193 1.00 18.82 82 SER B O 1
ATOM 1475 N N . GLU B 1 60 ? -10.167 20.555 36.454 1.00 15.89 83 GLU B N 1
ATOM 1476 C CA . GLU B 1 60 ? -9.428 20.294 37.683 1.00 17.73 83 GLU B CA 1
ATOM 1477 C C . GLU B 1 60 ? -8.545 21.480 38.058 1.00 20.45 83 GLU B C 1
ATOM 1478 O O . GLU B 1 60 ? -7.532 21.741 37.410 1.00 20.76 83 GLU B O 1
ATOM 1484 N N . GLU B 1 61 ? -8.938 22.196 39.107 1.00 21.30 84 GLU B N 1
ATOM 1485 C CA . GLU B 1 61 ? -8.183 23.355 39.570 1.00 24.85 84 GLU B CA 1
ATOM 1486 C C . GLU B 1 61 ? -7.761 23.190 41.026 1.00 22.07 84 GLU B C 1
ATOM 1487 O O . GLU B 1 61 ? -8.590 23.255 41.934 1.00 20.57 84 GLU B O 1
ATOM 1493 N N . ASP B 1 62 ? -6.467 22.977 41.241 1.00 24.01 85 ASP B N 1
ATOM 1494 C CA . ASP B 1 62 ? -5.923 22.797 42.607 1.00 24.69 85 ASP B CA 1
ATOM 1495 C C . ASP B 1 62 ? -6.786 21.815 43.395 1.00 26.07 85 ASP B C 1
ATOM 1496 O O . ASP B 1 62 ? -7.182 22.135 44.562 1.00 23.64 85 ASP B O 1
ATOM 1501 N N . GLY B 1 63 ? -7.098 20.654 42.809 1.00 21.98 86 GLY B N 1
ATOM 1502 C CA . GLY B 1 63 ? -7.724 19.556 43.565 1.00 20.79 86 GLY B CA 1
ATOM 1503 C C . GLY B 1 63 ? -9.230 19.624 43.535 1.00 17.22 86 GLY B C 1
ATOM 1504 O O . GLY B 1 63 ? -9.874 18.696 44.021 1.00 18.57 86 GLY B O 1
ATOM 1505 N N . HIS B 1 64 ? -9.799 20.680 42.956 1.00 18.02 87 HIS B N 1
ATOM 1506 C CA . HIS B 1 64 ? -11.242 20.872 42.817 1.00 15.25 87 HIS B CA 1
ATOM 1507 C C . HIS B 1 64 ? -11.682 20.479 41.418 1.00 17.01 87 HIS B C 1
ATOM 1508 O O . HIS B 1 64 ? -11.277 21.103 40.422 1.00 16.06 87 HIS B O 1
ATOM 1515 N N . PHE B 1 65 ? -12.659 19.611 41.376 1.00 15.31 88 PHE B N 1
ATOM 1516 C CA . PHE B 1 65 ? -13.254 19.135 40.120 1.00 16.47 88 PHE B CA 1
ATOM 1517 C C . PHE B 1 65 ? -14.602 19.753 39.906 1.00 18.33 88 PHE B C 1
ATOM 1518 O O . PHE B 1 65 ? -15.543 19.529 40.668 1.00 24.06 88 PHE B O 1
ATOM 1526 N N . GLN B 1 66 ? -14.659 20.601 38.907 1.00 18.02 89 GLN B N 1
ATOM 1527 C CA . GLN B 1 66 ? -15.931 21.234 38.513 1.00 19.32 89 GLN B CA 1
ATOM 1528 C C . GLN B 1 66 ? -16.509 20.624 37.237 1.00 18.75 89 GLN B C 1
ATOM 1529 O O . GLN B 1 66 ? -15.769 20.420 36.258 1.00 17.32 89 GLN B O 1
ATOM 1535 N N . THR B 1 67 ? -17.805 20.435 37.217 1.00 20.06 90 THR B N 1
ATOM 1536 C CA . THR B 1 67 ? -18.558 19.895 36.080 1.00 19.56 90 THR B CA 1
ATOM 1537 C C . THR B 1 67 ? -18.331 20.808 34.866 1.00 20.70 90 THR B C 1
ATOM 1538 O O . THR B 1 67 ? -18.412 22.064 35.015 1.00 22.31 90 THR B O 1
ATOM 1542 N N . ILE B 1 68 ? -18.039 20.226 33.708 1.00 18.97 91 ILE B N 1
ATOM 1543 C CA . ILE B 1 68 ? -18.039 20.929 32.392 1.00 20.84 91 ILE B CA 1
ATOM 1544 C C . ILE B 1 68 ? -18.846 20.109 31.398 1.00 21.67 91 ILE B C 1
ATOM 1545 O O . ILE B 1 68 ? -19.192 18.968 31.643 1.00 21.10 91 ILE B O 1
ATOM 1550 N N . PRO B 1 69 ? -19.250 20.696 30.257 1.00 23.86 92 PRO B N 1
ATOM 1551 C CA . PRO B 1 69 ? -20.274 20.065 29.433 1.00 26.74 92 PRO B CA 1
ATOM 1552 C C . PRO B 1 69 ? -19.780 18.940 28.524 1.00 29.23 92 PRO B C 1
ATOM 1553 O O . PRO B 1 69 ? -20.574 18.088 28.122 1.00 31.32 92 PRO B O 1
ATOM 1557 N N . SER B 1 70 ? -18.508 18.950 28.187 1.00 27.10 93 SER B N 1
ATOM 1558 C CA . SER B 1 70 ? -17.976 17.975 27.205 1.00 31.63 93 SER B CA 1
ATOM 1559 C C . SER B 1 70 ? -16.559 17.571 27.559 1.00 32.06 93 SER B C 1
ATOM 1560 O O . SER B 1 70 ? -15.944 18.134 28.456 1.00 28.86 93 SER B O 1
ATOM 1563 N N . LYS B 1 71 ? -16.041 16.608 26.824 1.00 27.38 94 LYS B N 1
ATOM 1564 C CA . LYS B 1 71 ? -14.729 16.116 27.095 1.00 26.11 94 LYS B CA 1
ATOM 1565 C C . LYS B 1 71 ? -13.623 17.033 26.716 1.00 23.69 94 LYS B C 1
ATOM 1566 O O . LYS B 1 71 ? -12.559 16.819 27.108 1.00 21.39 94 LYS B O 1
ATOM 1572 N N . GLU B 1 72 ? -13.881 18.051 25.916 1.00 26.72 95 GLU B N 1
ATOM 1573 C CA . GLU B 1 72 ? -12.761 18.923 25.564 1.00 29.18 95 GLU B CA 1
ATOM 1574 C C . GLU B 1 72 ? -12.344 19.739 26.791 1.00 25.09 95 GLU B C 1
ATOM 1575 O O . GLU B 1 72 ? -13.177 20.159 27.544 1.00 29.96 95 GLU B O 1
ATOM 1581 N N . ASN B 1 73 ? -11.039 19.751 27.037 1.00 32.81 96 ASN B N 1
ATOM 1582 C CA . ASN B 1 73 ? -10.350 20.358 28.198 1.00 30.83 96 ASN B CA 1
ATOM 1583 C C . ASN B 1 73 ? -10.560 19.578 29.495 1.00 29.89 96 ASN B C 1
ATOM 1584 O O . ASN B 1 73 ? -10.240 20.054 30.532 1.00 31.13 96 ASN B O 1
ATOM 1589 N N . ALA B 1 74 ? -11.122 18.390 29.443 1.00 23.34 97 ALA B N 1
ATOM 1590 C CA . ALA B 1 74 ? -11.394 17.688 30.658 1.00 18.40 97 ALA B CA 1
ATOM 1591 C C . ALA B 1 74 ? -10.141 17.178 31.260 1.00 18.32 97 ALA B C 1
ATOM 1592 O O . ALA B 1 74 ? -9.289 16.695 30.577 1.00 20.32 97 ALA B O 1
ATOM 1594 N N . LYS B 1 75 ? -10.053 17.303 32.569 1.00 16.42 98 LYS B N 1
ATOM 1595 C CA . LYS B 1 75 ? -8.925 16.784 33.335 1.00 15.33 98 LYS B CA 1
ATOM 1596 C C . LYS B 1 75 ? -9.274 15.434 33.960 1.00 14.77 98 LYS B C 1
ATOM 1597 O O . LYS B 1 75 ? -8.362 14.706 34.333 1.00 16.38 98 LYS B O 1
ATOM 1603 N N . LEU B 1 76 ? -10.557 15.188 34.110 1.00 14.85 99 LEU B N 1
ATOM 1604 C CA . LEU B 1 76 ? -11.092 13.902 34.621 1.00 14.68 99 LEU B CA 1
ATOM 1605 C C . LEU B 1 76 ? -12.394 13.664 33.928 1.00 15.14 99 LEU B C 1
ATOM 1606 O O . LEU B 1 76 ? -13.238 14.557 33.782 1.00 13.91 99 LEU B O 1
ATOM 1611 N N . ILE B 1 77 ? -12.619 12.425 33.481 1.00 12.82 100 ILE B N 1
ATOM 1612 C CA . ILE B 1 77 ? -13.909 11.962 32.946 1.00 13.97 100 ILE B CA 1
ATOM 1613 C C . ILE B 1 77 ? -14.274 10.796 33.839 1.00 13.33 100 ILE B C 1
ATOM 1614 O O . ILE B 1 77 ? -13.437 9.887 34.064 1.00 14.01 100 ILE B O 1
ATOM 1619 N N . VAL B 1 78 ? -15.493 10.808 34.323 1.00 13.66 101 VAL B N 1
ATOM 1620 C CA . VAL B 1 78 ? -15.991 9.677 35.136 1.00 12.43 101 VAL B CA 1
ATOM 1621 C C . VAL B 1 78 ? -17.135 9.018 34.419 1.00 15.21 101 VAL B C 1
ATOM 1622 O O . VAL B 1 78 ? -18.160 9.657 34.085 1.00 17.24 101 VAL B O 1
ATOM 1626 N N . TYR B 1 79 ? -17.017 7.703 34.265 1.00 13.54 102 TYR B N 1
ATOM 1627 C CA . TYR B 1 79 ? -18.093 6.866 33.707 1.00 13.42 102 TYR B CA 1
ATOM 1628 C C . TYR B 1 79 ? -18.683 5.975 34.772 1.00 12.48 102 TYR B C 1
ATOM 1629 O O . TYR B 1 79 ? -17.964 5.553 35.714 1.00 13.76 102 TYR B O 1
ATOM 1638 N N . PHE B 1 80 ? -19.964 5.684 34.659 1.00 14.62 103 PHE B N 1
ATOM 1639 C CA . PHE B 1 80 ? -20.639 4.858 35.620 1.00 15.45 103 PHE B CA 1
ATOM 1640 C C . PHE B 1 80 ? -21.587 3.908 34.881 1.00 16.10 103 PHE B C 1
ATOM 1641 O O . PHE B 1 80 ? -22.410 4.322 34.152 1.00 17.83 103 PHE B O 1
ATOM 1649 N N . TYR B 1 81 ? -21.437 2.632 35.152 1.00 15.94 104 TYR B N 1
ATOM 1650 C CA . TYR B 1 81 ? -22.251 1.668 34.487 1.00 17.56 104 TYR B CA 1
ATOM 1651 C C . TYR B 1 81 ? -22.428 0.439 35.336 1.00 18.58 104 TYR B C 1
ATOM 1652 O O . TYR B 1 81 ? -21.500 -0.046 35.823 1.00 17.68 104 TYR B O 1
ATOM 1661 N N . ASP B 1 82 ? -23.657 -0.021 35.522 1.00 22.92 105 ASP B N 1
ATOM 1662 C CA . ASP B 1 82 ? -23.958 -1.233 36.280 1.00 24.74 105 ASP B CA 1
ATOM 1663 C C . ASP B 1 82 ? -23.260 -1.232 37.599 1.00 22.88 105 ASP B C 1
ATOM 1664 O O . ASP B 1 82 ? -22.591 -2.149 37.968 1.00 26.71 105 ASP B O 1
ATOM 1669 N N . ASN B 1 83 ? -23.418 -0.128 38.264 1.00 24.71 106 ASN B N 1
ATOM 1670 C CA . ASN B 1 83 ? -22.859 0.126 39.564 1.00 27.74 106 ASN B CA 1
ATOM 1671 C C . ASN B 1 83 ? -21.322 0.149 39.740 1.00 26.44 106 ASN B C 1
ATOM 1672 O O . ASN B 1 83 ? -20.864 0.146 40.818 1.00 31.12 106 ASN B O 1
ATOM 1677 N N . VAL B 1 84 ? -20.596 0.287 38.639 1.00 20.45 107 VAL B N 1
ATOM 1678 C CA . VAL B 1 84 ? -19.150 0.361 38.667 1.00 19.60 107 VAL B CA 1
ATOM 1679 C C . VAL B 1 84 ? -18.673 1.694 38.078 1.00 15.25 107 VAL B C 1
ATOM 1680 O O . VAL B 1 84 ? -19.268 2.214 37.275 1.00 15.05 107 VAL B O 1
ATOM 1684 N N . TYR B 1 85 ? -17.562 2.192 38.572 1.00 14.60 108 TYR B N 1
ATOM 1685 C CA . TYR B 1 85 ? -16.958 3.402 38.069 1.00 13.32 108 TYR B CA 1
ATOM 1686 C C . TYR B 1 85 ? -15.721 3.108 37.217 1.00 12.93 108 TYR B C 1
ATOM 1687 O O . TYR B 1 85 ? -15.098 2.136 37.385 1.00 13.30 108 TYR B O 1
ATOM 1696 N N . ALA B 1 86 ? -15.453 4.030 36.313 1.00 13.25 109 ALA B N 1
ATOM 1697 C CA . ALA B 1 86 ? -14.201 4.064 35.606 1.00 12.83 109 ALA B CA 1
ATOM 1698 C C . ALA B 1 86 ? -13.819 5.547 35.505 1.00 13.53 109 ALA B C 1
ATOM 1699 O O . ALA B 1 86 ? -14.643 6.360 35.219 1.00 14.80 109 ALA B O 1
ATOM 1701 N N . GLY B 1 87 ? -12.555 5.848 35.695 1.00 11.62 110 GLY B N 1
ATOM 1702 C CA . GLY B 1 87 ? -12.094 7.194 35.510 1.00 12.35 110 GLY B CA 1
ATOM 1703 C C . GLY B 1 87 ? -11.073 7.239 34.370 1.00 14.23 110 GLY B C 1
ATOM 1704 O O . GLY B 1 87 ? -10.348 6.364 34.194 1.00 12.99 110 GLY B O 1
ATOM 1705 N N . GLU B 1 88 ? -11.064 8.360 33.665 1.00 13.60 111 GLU B N 1
ATOM 1706 C CA . GLU B 1 88 ? -10.167 8.580 32.551 1.00 13.24 111 GLU B CA 1
ATOM 1707 C C . GLU B 1 88 ? -9.472 9.929 32.752 1.00 15.68 111 GLU B C 1
ATOM 1708 O O . GLU B 1 88 ? -10.060 10.838 33.203 1.00 15.08 111 GLU B O 1
ATOM 1714 N N . ALA B 1 89 ? -8.192 9.992 32.435 1.00 13.47 112 ALA B N 1
ATOM 1715 C CA . ALA B 1 89 ? -7.480 11.230 32.523 1.00 14.77 112 ALA B CA 1
ATOM 1716 C C . ALA B 1 89 ? -6.360 11.260 31.518 1.00 14.66 112 ALA B C 1
ATOM 1717 O O . ALA B 1 89 ? -5.824 10.293 31.205 1.00 14.00 112 ALA B O 1
ATOM 1719 N N . PRO B 1 90 ? -5.987 12.452 31.074 1.00 15.33 113 PRO B N 1
ATOM 1720 C CA . PRO B 1 90 ? -4.795 12.537 30.234 1.00 17.28 113 PRO B CA 1
ATOM 1721 C C . PRO B 1 90 ? -3.546 12.136 31.035 1.00 17.45 113 PRO B C 1
ATOM 1722 O O . PRO B 1 90 ? -3.439 12.376 32.194 1.00 20.13 113 PRO B O 1
ATOM 1726 N N . ILE B 1 91 ? -2.592 11.570 30.326 1.00 16.28 114 ILE B N 1
ATOM 1727 C CA . ILE B 1 91 ? -1.324 11.022 30.886 1.00 17.92 114 ILE B CA 1
ATOM 1728 C C . ILE B 1 91 ? -0.226 11.179 29.838 1.00 21.13 114 ILE B C 1
ATOM 1729 O O . ILE B 1 91 ? -0.544 11.180 28.635 1.00 21.47 114 ILE B O 1
ATOM 1734 N N . SER B 1 92 ? 1.020 11.368 30.262 1.00 21.71 115 SER B N 1
ATOM 1735 C CA . SER B 1 92 ? 2.220 11.369 29.380 1.00 27.84 115 SER B CA 1
ATOM 1736 C C . SER B 1 92 ? 2.987 10.065 29.613 1.00 23.21 115 SER B C 1
ATOM 1737 O O . SER B 1 92 ? 3.441 9.818 30.758 1.00 31.34 115 SER B O 1
ATOM 1740 N N . ILE B 1 93 ? 3.127 9.229 28.607 1.00 28.65 116 ILE B N 1
ATOM 1741 C CA . ILE B 1 93 ? 3.734 7.883 28.727 1.00 31.80 116 ILE B CA 1
ATOM 1742 C C . ILE B 1 93 ? 4.829 7.808 27.666 1.00 37.59 116 ILE B C 1
ATOM 1743 O O . ILE B 1 93 ? 4.483 7.993 26.497 1.00 37.30 116 ILE B O 1
ATOM 1748 N N . SER B 1 94 ? 6.067 7.516 28.063 1.00 38.22 117 SER B N 1
ATOM 1749 C CA . SER B 1 94 ? 7.240 7.445 27.152 1.00 43.99 117 SER B CA 1
ATOM 1750 C C . SER B 1 94 ? 7.203 8.618 26.169 1.00 42.31 117 SER B C 1
ATOM 1751 O O . SER B 1 94 ? 7.256 8.363 24.968 1.00 45.41 117 SER B O 1
ATOM 1754 N N . GLY B 1 95 ? 7.040 9.838 26.687 1.00 41.08 118 GLY B N 1
ATOM 1755 C CA . GLY B 1 95 ? 7.058 11.092 25.918 1.00 36.72 118 GLY B CA 1
ATOM 1756 C C . GLY B 1 95 ? 5.838 11.287 25.040 1.00 40.75 118 GLY B C 1
ATOM 1757 O O . GLY B 1 95 ? 5.894 12.208 24.236 1.00 42.71 118 GLY B O 1
ATOM 1758 N N . LYS B 1 96 ? 4.768 10.486 25.189 1.00 34.13 119 LYS B N 1
ATOM 1759 C CA . LYS B 1 96 ? 3.547 10.549 24.337 1.00 34.64 119 LYS B CA 1
ATOM 1760 C C . LYS B 1 96 ? 2.341 11.025 25.160 1.00 26.33 119 LYS B C 1
ATOM 1761 O O . LYS B 1 96 ? 2.164 10.467 26.270 1.00 29.54 119 LYS B O 1
ATOM 1767 N N . GLU B 1 97 ? 1.555 11.953 24.617 1.00 22.76 120 GLU B N 1
ATOM 1768 C CA . GLU B 1 97 ? 0.247 12.387 25.178 1.00 24.66 120 GLU B CA 1
ATOM 1769 C C . GLU B 1 97 ? -0.749 11.249 24.941 1.00 21.26 120 GLU B C 1
ATOM 1770 O O . GLU B 1 97 ? -0.787 10.709 23.837 1.00 22.94 120 GLU B O 1
ATOM 1776 N N . ALA B 1 98 ? -1.409 10.789 25.993 1.00 16.95 121 ALA B N 1
ATOM 1777 C CA . ALA B 1 98 ? -2.322 9.641 25.940 1.00 16.49 121 ALA B CA 1
ATOM 1778 C C . ALA B 1 98 ? -3.422 9.842 26.987 1.00 15.05 121 ALA B C 1
ATOM 1779 O O . ALA B 1 98 ? -3.516 10.899 27.623 1.00 15.84 121 ALA B O 1
ATOM 1781 N N . PHE B 1 99 ? -4.327 8.881 27.075 1.00 14.43 122 PHE B N 1
ATOM 1782 C CA . PHE B 1 99 ? -5.351 8.821 28.118 1.00 12.37 122 PHE B CA 1
ATOM 1783 C C . PHE B 1 99 ? -5.236 7.480 28.806 1.00 11.90 122 PHE B C 1
ATOM 1784 O O . PHE B 1 99 ? -5.054 6.483 28.139 1.00 13.91 122 PHE B O 1
ATOM 1792 N N . ILE B 1 100 ? -5.414 7.486 30.121 1.00 11.65 123 ILE B N 1
ATOM 1793 C CA . ILE B 1 100 ? -5.503 6.255 30.930 1.00 11.29 123 ILE B CA 1
ATOM 1794 C C . ILE B 1 100 ? -6.944 6.104 31.412 1.00 11.98 123 ILE B C 1
ATOM 1795 O O . ILE B 1 100 ? -7.523 7.079 31.876 1.00 12.27 123 ILE B O 1
ATOM 1800 N N . PHE B 1 101 ? -7.480 4.886 31.396 1.00 10.92 124 PHE B N 1
ATOM 1801 C CA . PHE B 1 101 ? -8.777 4.521 31.950 1.00 11.14 124 PHE B CA 1
ATOM 1802 C C . PHE B 1 101 ? -8.521 3.536 33.066 1.00 11.82 124 PHE B C 1
ATOM 1803 O O . PHE B 1 101 ? -7.673 2.625 32.895 1.00 11.16 124 PHE B O 1
ATOM 1811 N N . VAL B 1 102 ? -9.201 3.674 34.180 1.00 11.45 125 VAL B N 1
ATOM 1812 C CA . VAL B 1 102 ? -9.101 2.700 35.281 1.00 12.11 125 VAL B CA 1
ATOM 1813 C C . VAL B 1 102 ? -10.468 2.460 35.888 1.00 12.85 125 VAL B C 1
ATOM 1814 O O . VAL B 1 102 ? -11.188 3.402 36.224 1.00 11.94 125 VAL B O 1
ATOM 1818 N N . GLY B 1 103 ? -10.829 1.201 36.061 1.00 12.14 126 GLY B N 1
ATOM 1819 C CA . GLY B 1 103 ? -12.053 0.830 36.771 1.00 12.45 126 GLY B CA 1
ATOM 1820 C C . GLY B 1 103 ? -11.869 0.807 38.266 1.00 12.17 126 GLY B C 1
ATOM 1821 O O . GLY B 1 103 ? -10.781 0.461 38.746 1.00 13.60 126 GLY B O 1
ATOM 1822 N N . ILE B 1 104 ? -12.894 1.225 39.000 1.00 11.52 127 ILE B N 1
ATOM 1823 C CA . ILE B 1 104 ? -12.866 1.376 40.460 1.00 12.42 127 ILE B CA 1
ATOM 1824 C C . ILE B 1 104 ? -14.143 0.770 41.022 1.00 13.41 127 ILE B C 1
ATOM 1825 O O . ILE B 1 104 ? -15.235 1.128 40.573 1.00 12.51 127 ILE B O 1
ATOM 1830 N N . THR B 1 105 ? -14.002 -0.128 41.994 1.00 13.22 128 THR B N 1
ATOM 1831 C CA . THR B 1 105 ? -15.184 -0.705 42.655 1.00 14.40 128 THR B CA 1
ATOM 1832 C C . THR B 1 105 ? -15.861 0.377 43.504 1.00 13.74 128 THR B C 1
ATOM 1833 O O . THR B 1 105 ? -15.190 1.270 44.014 1.00 14.75 128 THR B O 1
ATOM 1837 N N . PRO B 1 106 ? -17.205 0.331 43.635 1.00 14.35 129 PRO B N 1
ATOM 1838 C CA . PRO B 1 106 ? -17.934 1.456 44.222 1.00 14.75 129 PRO B CA 1
ATOM 1839 C C . PRO B 1 106 ? -17.804 1.610 45.730 1.00 14.81 129 PRO B C 1
ATOM 1840 O O . PRO B 1 106 ? -18.318 2.582 46.256 1.00 16.74 129 PRO B O 1
ATOM 1844 N N . ASP B 1 107 ? -17.046 0.714 46.381 1.00 16.10 130 ASP B N 1
ATOM 1845 C CA . ASP B 1 107 ? -16.636 0.860 47.784 1.00 15.99 130 ASP B CA 1
ATOM 1846 C C . ASP B 1 107 ? -15.265 1.516 47.888 1.00 16.49 130 ASP B C 1
ATOM 1847 O O . ASP B 1 107 ? -14.796 1.721 48.989 1.00 17.14 130 ASP B O 1
ATOM 1852 N N . PHE B 1 108 ? -14.657 1.897 46.753 1.00 14.85 131 PHE B N 1
ATOM 1853 C CA . PHE B 1 108 ? -13.314 2.521 46.695 1.00 15.81 131 PHE B CA 1
ATOM 1854 C C . PHE B 1 108 ? -12.273 1.641 47.374 1.00 17.83 131 PHE B C 1
ATOM 1855 O O . PHE B 1 108 ? -11.301 2.173 47.862 1.00 18.18 131 PHE B O 1
ATOM 1863 N N . LYS B 1 109 ? -12.433 0.333 47.270 1.00 17.50 132 LYS B N 1
ATOM 1864 C CA . LYS B 1 109 ? -11.468 -0.611 47.875 1.00 19.38 132 LYS B CA 1
ATOM 1865 C C . LYS B 1 109 ? -10.592 -1.308 46.848 1.00 18.83 132 LYS B C 1
ATOM 1866 O O . LYS B 1 109 ? -9.562 -1.850 47.282 1.00 18.74 132 LYS B O 1
ATOM 1872 N N . LYS B 1 110 ? -10.958 -1.335 45.561 1.00 16.40 133 LYS B N 1
ATOM 1873 C CA . LYS B 1 110 ? -10.069 -1.941 44.551 1.00 16.75 133 LYS B CA 1
ATOM 1874 C C . LYS B 1 110 ? -10.140 -1.171 43.228 1.00 16.80 133 LYS B C 1
ATOM 1875 O O . LYS B 1 110 ? -11.190 -0.583 42.926 1.00 15.70 133 LYS B O 1
ATOM 1881 N N . ILE B 1 111 ? -9.069 -1.241 42.461 1.00 13.96 134 ILE B N 1
ATOM 1882 C CA . ILE B 1 111 ? -9.184 -1.032 40.997 1.00 14.65 134 ILE B CA 1
ATOM 1883 C C . ILE B 1 111 ? -9.492 -2.347 40.310 1.00 16.45 134 ILE B C 1
ATOM 1884 O O . ILE B 1 111 ? -9.214 -3.417 40.843 1.00 16.41 134 ILE B O 1
ATOM 1889 N N . ILE B 1 112 ? -10.033 -2.229 39.112 1.00 14.51 135 ILE B N 1
ATOM 1890 C CA . ILE B 1 112 ? -10.440 -3.350 38.263 1.00 14.22 135 ILE B CA 1
ATOM 1891 C C . ILE B 1 112 ? -9.431 -3.627 37.149 1.00 15.92 135 ILE B C 1
ATOM 1892 O O . ILE B 1 112 ? -8.458 -4.402 37.422 1.00 17.54 135 ILE B O 1
ATOM 1897 N N . ASN B 1 113 ? -9.485 -2.945 36.001 1.00 14.46 136 ASN B N 1
ATOM 1898 C CA . ASN B 1 113 ? -8.421 -2.986 34.980 1.00 13.15 136 ASN B CA 1
ATOM 1899 C C . ASN B 1 113 ? -8.022 -1.556 34.638 1.00 12.58 136 ASN B C 1
ATOM 1900 O O . ASN B 1 113 ? -8.842 -0.617 34.780 1.00 13.22 136 ASN B O 1
ATOM 1905 N N . SER B 1 114 ? -6.827 -1.413 34.119 1.00 12.35 137 SER B N 1
ATOM 1906 C CA . SER B 1 114 ? -6.366 -0.184 33.486 1.00 11.72 137 SER B CA 1
ATOM 1907 C C . SER B 1 114 ? -6.164 -0.426 31.996 1.00 11.23 137 SER B C 1
ATOM 1908 O O . SER B 1 114 ? -5.832 -1.568 31.520 1.00 11.82 137 SER B O 1
ATOM 1911 N N . ASN B 1 115 ? -6.201 0.625 31.199 1.00 11.20 138 ASN B N 1
ATOM 1912 C CA . ASN B 1 115 ? -5.824 0.565 29.783 1.00 11.45 138 ASN B CA 1
ATOM 1913 C C . ASN B 1 115 ? -5.415 1.968 29.320 1.00 11.05 138 ASN B C 1
ATOM 1914 O O . ASN B 1 115 ? -5.743 2.945 29.992 1.00 11.31 138 ASN B O 1
ATOM 1919 N N . LEU B 1 116 ? -4.764 2.039 28.172 1.00 10.83 139 LEU B N 1
ATOM 1920 C CA . LEU B 1 116 ? -4.292 3.289 27.547 1.00 11.95 139 LEU B CA 1
ATOM 1921 C C . LEU B 1 116 ? -4.941 3.453 26.186 1.00 12.50 139 LEU B C 1
ATOM 1922 O O . LEU B 1 116 ? -5.088 2.485 25.439 1.00 11.91 139 LEU B O 1
ATOM 1927 N N . HIS B 1 117 ? -5.260 4.709 25.884 1.00 12.52 140 HIS B N 1
ATOM 1928 C CA . HIS B 1 117 ? -5.498 5.176 24.502 1.00 12.04 140 HIS B CA 1
ATOM 1929 C C . HIS B 1 117 ? -4.359 6.132 24.145 1.00 12.05 140 HIS B C 1
ATOM 1930 O O . HIS B 1 117 ? -4.210 7.173 24.807 1.00 13.95 140 HIS B O 1
ATOM 1937 N N . GLY B 1 118 ? -3.646 5.889 23.084 1.00 12.10 141 GLY B N 1
ATOM 1938 C CA . GLY B 1 118 ? -2.623 6.822 22.607 1.00 13.18 141 GLY B CA 1
ATOM 1939 C C . GLY B 1 118 ? -1.213 6.405 22.906 1.00 14.32 141 GLY B C 1
ATOM 1940 O O . GLY B 1 118 ? -0.274 7.159 22.487 1.00 17.04 141 GLY B O 1
ATOM 1941 N N . ALA B 1 119 ? -1.039 5.302 23.608 1.00 15.52 142 ALA B N 1
ATOM 1942 C CA . ALA B 1 119 ? 0.299 4.844 24.011 1.00 15.50 142 ALA B CA 1
ATOM 1943 C C . ALA B 1 119 ? 0.164 3.379 24.337 1.00 16.53 142 ALA B C 1
ATOM 1944 O O . ALA B 1 119 ? -0.964 2.884 24.474 1.00 15.90 142 ALA B O 1
ATOM 1946 N N . LYS B 1 120 ? 1.289 2.702 24.462 1.00 18.97 143 LYS B N 1
ATOM 1947 C CA . LYS B 1 120 ? 1.313 1.252 24.638 1.00 18.35 143 LYS B CA 1
ATOM 1948 C C . LYS B 1 120 ? 2.290 0.913 25.764 1.00 19.46 143 LYS B C 1
ATOM 1949 O O . LYS B 1 120 ? 3.439 1.362 25.666 1.00 22.52 143 LYS B O 1
ATOM 1955 N N . SER B 1 121 ? 1.850 0.210 26.788 1.00 18.14 144 SER B N 1
ATOM 1956 C CA . SER B 1 121 ? 2.690 -0.091 27.976 1.00 19.61 144 SER B CA 1
ATOM 1957 C C . SER B 1 121 ? 2.261 -1.419 28.592 1.00 21.74 144 SER B C 1
ATOM 1958 O O . SER B 1 121 ? 1.059 -1.604 28.891 1.00 22.34 144 SER B O 1
ATOM 1961 N N . ASP B 1 122 ? 3.221 -2.313 28.837 1.00 22.41 145 ASP B N 1
ATOM 1962 C CA . ASP B 1 122 ? 2.984 -3.558 29.598 1.00 24.24 145 ASP B CA 1
ATOM 1963 C C . ASP B 1 122 ? 2.554 -3.257 31.029 1.00 20.07 145 ASP B C 1
ATOM 1964 O O . ASP B 1 122 ? 2.105 -4.167 31.692 1.00 20.90 145 ASP B O 1
ATOM 1969 N N . LEU B 1 123 ? 2.711 -2.036 31.519 1.00 18.98 146 LEU B N 1
ATOM 1970 C CA . LEU B 1 123 ? 2.333 -1.718 32.918 1.00 19.05 146 LEU B CA 1
ATOM 1971 C C . LEU B 1 123 ? 0.836 -1.941 33.154 1.00 19.99 146 LEU B C 1
ATOM 1972 O O . LEU B 1 123 ? 0.456 -2.052 34.310 1.00 18.04 146 LEU B O 1
ATOM 1977 N N . ILE B 1 124 ? -0.015 -1.961 32.135 1.00 19.08 147 ILE B N 1
ATOM 1978 C CA . ILE B 1 124 ? -1.449 -2.296 32.378 1.00 18.41 147 ILE B CA 1
ATOM 1979 C C . ILE B 1 124 ? -1.596 -3.682 33.033 1.00 18.98 147 ILE B C 1
ATOM 1980 O O . ILE B 1 124 ? -2.579 -3.960 33.689 1.00 20.40 147 ILE B O 1
ATOM 1985 N N . GLY B 1 125 ? -0.617 -4.568 32.866 1.00 20.33 148 GLY B N 1
ATOM 1986 C CA . GLY B 1 125 ? -0.628 -5.884 33.521 1.00 21.35 148 GLY B CA 1
ATOM 1987 C C . GLY B 1 125 ? -0.349 -5.795 35.007 1.00 21.81 148 GLY B C 1
ATOM 1988 O O . GLY B 1 125 ? -0.693 -6.751 35.754 1.00 22.90 148 GLY B O 1
ATOM 1989 N N . THR B 1 126 ? 0.322 -4.745 35.446 1.00 19.63 149 THR B N 1
ATOM 1990 C CA . THR B 1 126 ? 0.666 -4.515 36.867 1.00 20.37 149 THR B CA 1
ATOM 1991 C C . THR B 1 126 ? -0.507 -3.784 37.511 1.00 22.16 149 THR B C 1
ATOM 1992 O O . THR B 1 126 ? -0.899 -4.148 38.626 1.00 21.95 149 THR B O 1
ATOM 1996 N N . PHE B 1 127 ? -0.984 -2.722 36.864 1.00 20.96 150 PHE B N 1
ATOM 1997 C CA . PHE B 1 127 ? -2.033 -1.828 37.413 1.00 17.80 150 PHE B CA 1
ATOM 1998 C C . PHE B 1 127 ? -3.432 -2.410 37.132 1.00 18.97 150 PHE B C 1
ATOM 1999 O O . PHE B 1 127 ? -4.234 -1.891 36.322 1.00 18.21 150 PHE B O 1
ATOM 2007 N N . LYS B 1 128 ? -3.783 -3.502 37.810 1.00 18.51 151 LYS B N 1
ATOM 2008 C CA . LYS B 1 128 ? -5.063 -4.220 37.680 1.00 19.74 151 LYS B CA 1
ATOM 2009 C C . LYS B 1 128 ? -5.240 -5.040 38.963 1.00 21.01 151 LYS B C 1
ATOM 2010 O O . LYS B 1 128 ? -4.233 -5.480 39.566 1.00 19.94 151 LYS B O 1
ATOM 2016 N N . ASP B 1 129 ? -6.475 -5.081 39.440 1.00 21.40 152 ASP B N 1
ATOM 2017 C CA . ASP B 1 129 ? -6.919 -5.868 40.618 1.00 21.60 152 ASP B CA 1
ATOM 2018 C C . ASP B 1 129 ? -6.003 -5.568 41.799 1.00 21.82 152 ASP B C 1
ATOM 2019 O O . ASP B 1 129 ? -5.505 -6.532 42.459 1.00 25.28 152 ASP B O 1
ATOM 2024 N N . LEU B 1 130 ? -5.754 -4.312 42.072 1.00 18.65 153 LEU B N 1
ATOM 2025 C CA . LEU B 1 130 ? -4.999 -3.858 43.247 1.00 20.45 153 LEU B CA 1
ATOM 2026 C C . LEU B 1 130 ? -5.957 -3.282 44.281 1.00 19.62 153 LEU B C 1
ATOM 2027 O O . LEU B 1 130 ? -7.006 -2.696 43.934 1.00 19.42 153 LEU B O 1
ATOM 2032 N N . ASN B 1 131 ? -5.584 -3.419 45.526 1.00 19.18 154 ASN B N 1
ATOM 2033 C CA . ASN B 1 131 ? -6.310 -2.774 46.617 1.00 18.61 154 ASN B CA 1
ATOM 2034 C C . ASN B 1 131 ? -6.044 -1.285 46.643 1.00 18.80 154 ASN B C 1
ATOM 2035 O O . ASN B 1 131 ? -4.968 -0.757 46.202 1.00 18.07 154 ASN B O 1
ATOM 2040 N N . ILE B 1 132 ? -7.062 -0.589 47.111 1.00 16.98 155 ILE B N 1
ATOM 2041 C CA . ILE B 1 132 ? -7.013 0.861 47.404 1.00 17.76 155 ILE B CA 1
ATOM 2042 C C . ILE B 1 132 ? -7.170 0.996 48.911 1.00 19.69 155 ILE B C 1
ATOM 2043 O O . ILE B 1 132 ? -8.123 0.428 49.445 1.00 19.43 155 ILE B O 1
ATOM 2048 N N . LYS B 1 133 ? -6.217 1.644 49.547 1.00 19.35 156 LYS B N 1
ATOM 2049 C CA . LYS B 1 133 ? -6.238 1.905 51.013 1.00 21.89 156 LYS B CA 1
ATOM 2050 C C . LYS B 1 133 ? -6.411 3.399 51.189 1.00 24.17 156 LYS B C 1
ATOM 2051 O O . LYS B 1 133 ? -5.503 4.117 50.882 1.00 20.46 156 LYS B O 1
ATOM 2057 N N . ASN B 1 134 ? -7.608 3.867 51.570 1.00 25.05 157 ASN B N 1
ATOM 2058 C CA . ASN B 1 134 ? -7.867 5.303 51.827 1.00 23.71 157 ASN B CA 1
ATOM 2059 C C . ASN B 1 134 ? -7.365 6.160 50.665 1.00 22.56 157 ASN B C 1
ATOM 2060 O O . ASN B 1 134 ? -6.522 7.062 50.862 1.00 26.03 157 ASN B O 1
ATOM 2065 N N . SER B 1 135 ? -7.856 5.846 49.475 1.00 22.48 158 SER B N 1
ATOM 2066 C CA . SER B 1 135 ? -7.684 6.621 48.209 1.00 25.02 158 SER B CA 1
ATOM 2067 C C . SER B 1 135 ? -6.333 6.350 47.541 1.00 24.42 158 SER B C 1
ATOM 2068 O O . SER B 1 135 ? -6.105 6.972 46.478 1.00 26.35 158 SER B O 1
ATOM 2071 N N . LYS B 1 136 ? -5.436 5.545 48.121 1.00 21.96 159 LYS B N 1
ATOM 2072 C CA . LYS B 1 136 ? -4.117 5.288 47.487 1.00 23.10 159 LYS B CA 1
ATOM 2073 C C . LYS B 1 136 ? -4.046 3.837 47.083 1.00 20.17 159 LYS B C 1
ATOM 2074 O O . LYS B 1 136 ? -4.406 2.959 47.874 1.00 22.51 159 LYS B O 1
ATOM 2080 N N . LEU B 1 137 ? -3.499 3.542 45.905 1.00 20.49 160 LEU B N 1
ATOM 2081 C CA . LEU B 1 137 ? -3.192 2.147 45.550 1.00 19.50 160 LEU B CA 1
ATOM 2082 C C . LEU B 1 137 ? -2.246 1.495 46.550 1.00 22.44 160 LEU B C 1
ATOM 2083 O O . LEU B 1 137 ? -1.297 2.176 46.951 1.00 24.92 160 LEU B O 1
ATOM 2088 N N . GLU B 1 138 ? -2.482 0.221 46.828 1.00 22.17 161 GLU B N 1
ATOM 2089 C CA . GLU B 1 138 ? -1.535 -0.610 47.615 1.00 23.92 161 GLU B CA 1
ATOM 2090 C C . GLU B 1 138 ? -0.553 -1.226 46.628 1.00 21.88 161 GLU B C 1
ATOM 2091 O O . GLU B 1 138 ? -0.795 -2.278 46.103 1.00 25.68 161 GLU B O 1
ATOM 2097 N N . ILE B 1 139 ? 0.470 -0.459 46.311 1.00 23.92 162 ILE B N 1
ATOM 2098 C CA . ILE B 1 139 ? 1.586 -0.909 45.447 1.00 27.36 162 ILE B CA 1
ATOM 2099 C C . ILE B 1 139 ? 2.776 -0.020 45.772 1.00 23.91 162 ILE B C 1
ATOM 2100 O O . ILE B 1 139 ? 2.589 1.159 46.164 1.00 24.79 162 ILE B O 1
ATOM 2105 N N . THR B 1 140 ? 3.982 -0.542 45.590 1.00 28.33 163 THR B N 1
ATOM 2106 C CA . THR B 1 140 ? 5.169 0.336 45.689 1.00 30.68 163 THR B CA 1
ATOM 2107 C C . THR B 1 140 ? 5.871 0.277 44.346 1.00 27.96 163 THR B C 1
ATOM 2108 O O . THR B 1 140 ? 5.935 -0.803 43.699 1.00 32.49 163 THR B O 1
ATOM 2112 N N . VAL B 1 141 ? 6.324 1.440 43.962 1.00 32.28 164 VAL B N 1
ATOM 2113 C CA . VAL B 1 141 ? 6.988 1.616 42.674 1.00 34.11 164 VAL B CA 1
ATOM 2114 C C . VAL B 1 141 ? 8.421 2.050 42.972 1.00 40.05 164 VAL B C 1
ATOM 2115 O O . VAL B 1 141 ? 8.643 2.862 43.926 1.00 34.99 164 VAL B O 1
ATOM 2119 N N . ASP B 1 142 ? 9.297 1.466 42.152 1.00 41.31 165 ASP B N 1
ATOM 2120 C CA . ASP B 1 142 ? 10.708 1.740 42.102 1.00 52.98 165 ASP B CA 1
ATOM 2121 C C . ASP B 1 142 ? 10.730 3.173 41.619 1.00 49.45 165 ASP B C 1
ATOM 2122 O O . ASP B 1 142 ? 9.950 3.593 40.756 1.00 52.89 165 ASP B O 1
ATOM 2127 N N . GLU B 1 143 ? 11.664 3.916 42.162 1.00 49.50 166 GLU B N 1
ATOM 2128 C CA . GLU B 1 143 ? 11.749 5.372 41.910 1.00 52.71 166 GLU B CA 1
ATOM 2129 C C . GLU B 1 143 ? 12.507 5.628 40.604 1.00 48.65 166 GLU B C 1
ATOM 2130 O O . GLU B 1 143 ? 12.548 6.801 40.230 1.00 53.09 166 GLU B O 1
ATOM 2136 N N . ASN B 1 144 ? 12.964 4.599 39.874 1.00 41.43 167 ASN B N 1
ATOM 2137 C CA . ASN B 1 144 ? 13.695 4.822 38.602 1.00 46.69 167 ASN B CA 1
ATOM 2138 C C . ASN B 1 144 ? 12.888 4.390 37.361 1.00 46.76 167 ASN B C 1
ATOM 2139 O O . ASN B 1 144 ? 13.389 4.695 36.281 1.00 48.26 167 ASN B O 1
ATOM 2144 N N . ASN B 1 145 ? 11.689 3.779 37.452 1.00 41.15 168 ASN B N 1
ATOM 2145 C CA . ASN B 1 145 ? 10.832 3.480 36.264 1.00 37.33 168 ASN B CA 1
ATOM 2146 C C . ASN B 1 145 ? 9.829 4.623 36.103 1.00 34.03 168 ASN B C 1
ATOM 2147 O O . ASN B 1 145 ? 8.844 4.656 36.878 1.00 31.50 168 ASN B O 1
ATOM 2152 N N . SER B 1 146 ? 10.099 5.537 35.188 1.00 29.57 169 SER B N 1
ATOM 2153 C CA . SER B 1 146 ? 9.355 6.802 35.003 1.00 30.43 169 SER B CA 1
ATOM 2154 C C . SER B 1 146 ? 7.887 6.475 34.663 1.00 25.46 169 SER B C 1
ATOM 2155 O O . SER B 1 146 ? 6.963 7.124 35.183 1.00 25.03 169 SER B O 1
ATOM 2158 N N . ASP B 1 147 ? 7.685 5.515 33.784 1.00 24.21 170 ASP B N 1
ATOM 2159 C CA . ASP B 1 147 ? 6.316 5.168 33.332 1.00 23.48 170 ASP B CA 1
ATOM 2160 C C . ASP B 1 147 ? 5.561 4.559 34.517 1.00 22.92 170 ASP B C 1
ATOM 2161 O O . ASP B 1 147 ? 4.348 4.803 34.633 1.00 19.89 170 ASP B O 1
ATOM 2166 N N . ALA B 1 148 ? 6.202 3.768 35.366 1.00 20.91 171 ALA B N 1
ATOM 2167 C CA . ALA B 1 148 ? 5.488 3.084 36.465 1.00 21.32 171 ALA B CA 1
ATOM 2168 C C . ALA B 1 148 ? 5.111 4.154 37.483 1.00 20.15 171 ALA B C 1
ATOM 2169 O O . ALA B 1 148 ? 3.999 4.085 38.021 1.00 18.40 171 ALA B O 1
ATOM 2171 N N . LYS B 1 149 ? 5.987 5.130 37.707 1.00 20.75 172 LYS B N 1
ATOM 2172 C CA . LYS B 1 149 ? 5.659 6.272 38.586 1.00 22.02 172 LYS B CA 1
ATOM 2173 C C . LYS B 1 149 ? 4.463 7.032 37.984 1.00 21.41 172 LYS B C 1
ATOM 2174 O O . LYS B 1 149 ? 3.584 7.419 38.757 1.00 21.32 172 LYS B O 1
ATOM 2180 N N . THR B 1 150 ? 4.448 7.246 36.664 1.00 19.97 173 THR B N 1
ATOM 2181 C CA . THR B 1 150 ? 3.376 8.032 35.996 1.00 20.80 173 THR B CA 1
ATOM 2182 C C . THR B 1 150 ? 2.059 7.249 36.126 1.00 19.88 173 THR B C 1
ATOM 2183 O O . THR B 1 150 ? 1.023 7.868 36.463 1.00 18.85 173 THR B O 1
ATOM 2187 N N . PHE B 1 151 ? 2.040 5.942 35.918 1.00 16.55 174 PHE B N 1
ATOM 2188 C CA . PHE B 1 151 ? 0.822 5.104 36.104 1.00 17.97 174 PHE B CA 1
ATOM 2189 C C . PHE B 1 151 ? 0.300 5.295 37.529 1.00 17.89 174 PHE B C 1
ATOM 2190 O O . PHE B 1 151 ? -0.891 5.494 37.782 1.00 17.79 174 PHE B O 1
ATOM 2198 N N . LEU B 1 152 ? 1.194 5.128 38.498 1.00 17.13 175 LEU B N 1
ATOM 2199 C CA . LEU B 1 152 ? 0.792 5.222 39.925 1.00 17.56 175 LEU B CA 1
ATOM 2200 C C . LEU B 1 152 ? 0.185 6.601 40.206 1.00 17.57 175 LEU B C 1
ATOM 2201 O O . LEU B 1 152 ? -0.891 6.687 40.840 1.00 17.00 175 LEU B O 1
ATOM 2206 N N . GLU B 1 153 ? 0.861 7.660 39.818 1.00 18.54 176 GLU B N 1
ATOM 2207 C CA . GLU B 1 153 ? 0.431 9.055 40.058 1.00 20.14 176 GLU B CA 1
ATOM 2208 C C . GLU B 1 153 ? -0.944 9.210 39.411 1.00 17.46 176 GLU B C 1
ATOM 2209 O O . GLU B 1 153 ? -1.829 9.781 40.029 1.00 17.70 176 GLU B O 1
ATOM 2215 N N . SER B 1 154 ? -1.085 8.790 38.157 1.00 14.76 177 SER B N 1
ATOM 2216 C CA . SER B 1 154 ? -2.340 8.975 37.403 1.00 14.51 177 SER B CA 1
ATOM 2217 C C . SER B 1 154 ? -3.437 8.176 38.092 1.00 13.83 177 SER B C 1
ATOM 2218 O O . SER B 1 154 ? -4.568 8.662 38.171 1.00 14.43 177 SER B O 1
ATOM 2221 N N . VAL B 1 155 ? -3.205 6.915 38.407 1.00 13.20 178 VAL B N 1
ATOM 2222 C CA . VAL B 1 155 ? -4.298 6.116 39.015 1.00 13.89 178 VAL B CA 1
ATOM 2223 C C . VAL B 1 155 ? -4.682 6.710 40.382 1.00 13.46 178 VAL B C 1
ATOM 2224 O O . VAL B 1 155 ? -5.889 6.841 40.679 1.00 13.96 178 VAL B O 1
ATOM 2228 N N . ASN B 1 156 ? -3.728 7.129 41.183 1.00 13.36 179 ASN B N 1
ATOM 2229 C CA . ASN B 1 156 ? -4.111 7.759 42.461 1.00 14.38 179 ASN B CA 1
ATOM 2230 C C . ASN B 1 156 ? -4.899 9.045 42.214 1.00 16.24 179 ASN B C 1
ATOM 2231 O O . ASN B 1 156 ? -5.834 9.314 42.990 1.00 15.40 179 ASN B O 1
ATOM 2236 N N . TYR B 1 157 ? -4.514 9.848 41.214 1.00 14.46 180 TYR B N 1
ATOM 2237 C CA . TYR B 1 157 ? -5.206 11.113 40.887 1.00 14.06 180 TYR B CA 1
ATOM 2238 C C . TYR B 1 157 ? -6.647 10.785 40.551 1.00 13.60 180 TYR B C 1
ATOM 2239 O O . TYR B 1 157 ? -7.573 11.466 41.001 1.00 14.58 180 TYR B O 1
ATOM 2248 N N . ILE B 1 158 ? -6.843 9.736 39.745 1.00 12.63 181 ILE B N 1
ATOM 2249 C CA . ILE B 1 158 ? -8.212 9.359 39.313 1.00 12.26 181 ILE B CA 1
ATOM 2250 C C . ILE B 1 158 ? -9.021 8.871 40.514 1.00 11.62 181 ILE B C 1
ATOM 2251 O O . ILE B 1 158 ? -10.219 9.236 40.654 1.00 13.22 181 ILE B O 1
ATOM 2256 N N . ILE B 1 159 ? -8.462 8.027 41.368 1.00 13.19 182 ILE B N 1
ATOM 2257 C CA . ILE B 1 159 ? -9.214 7.468 42.512 1.00 12.95 182 ILE B CA 1
ATOM 2258 C C . ILE B 1 159 ? -9.651 8.664 43.350 1.00 14.33 182 ILE B C 1
ATOM 2259 O O . ILE B 1 159 ? -10.810 8.731 43.772 1.00 14.20 182 ILE B O 1
ATOM 2264 N N . ASP B 1 160 ? -8.735 9.600 43.617 1.00 13.84 183 ASP B N 1
ATOM 2265 C CA . ASP B 1 160 ? -9.058 10.781 44.444 1.00 15.01 183 ASP B CA 1
ATOM 2266 C C . ASP B 1 160 ? -10.215 11.556 43.806 1.00 14.21 183 ASP B C 1
ATOM 2267 O O . ASP B 1 160 ? -11.157 11.968 44.517 1.00 14.17 183 ASP B O 1
ATOM 2272 N N . GLY B 1 161 ? -10.115 11.858 42.520 1.00 13.22 184 GLY B N 1
ATOM 2273 C CA . GLY B 1 161 ? -11.186 12.599 41.836 1.00 12.07 184 GLY B CA 1
ATOM 2274 C C . GLY B 1 161 ? -12.503 11.887 41.870 1.00 12.63 184 GLY B C 1
ATOM 2275 O O . GLY B 1 161 ? -13.561 12.508 42.159 1.00 12.73 184 GLY B O 1
ATOM 2276 N N . VAL B 1 162 ? -12.489 10.581 41.593 1.00 11.97 185 VAL B N 1
ATOM 2277 C CA . VAL B 1 162 ? -13.760 9.821 41.557 1.00 13.35 185 VAL B CA 1
ATOM 2278 C C . VAL B 1 162 ? -14.382 9.843 42.968 1.00 12.57 185 VAL B C 1
ATOM 2279 O O . VAL B 1 162 ? -15.581 10.039 43.097 1.00 14.57 185 VAL B O 1
ATOM 2283 N N . GLU B 1 163 ? -13.596 9.656 44.000 1.00 12.62 186 GLU B N 1
ATOM 2284 C CA . GLU B 1 163 ? -14.107 9.702 45.379 1.00 13.21 186 GLU B CA 1
ATOM 2285 C C . GLU B 1 163 ? -14.699 11.065 45.664 1.00 13.46 186 GLU B C 1
ATOM 2286 O O . GLU B 1 163 ? -15.778 11.131 46.309 1.00 14.53 186 GLU B O 1
ATOM 2292 N N . LYS B 1 164 ? -14.036 12.095 45.196 1.00 12.92 187 LYS B N 1
ATOM 2293 C CA . LYS B 1 164 ? -14.507 13.448 45.474 1.00 14.51 187 LYS B CA 1
ATOM 2294 C C . LYS B 1 164 ? -15.871 13.772 44.859 1.00 14.06 187 LYS B C 1
ATOM 2295 O O . LYS B 1 164 ? -16.680 14.431 45.441 1.00 15.51 187 LYS B O 1
ATOM 2301 N N . ILE B 1 165 ? -16.092 13.270 43.667 1.00 13.28 188 ILE B N 1
ATOM 2302 C CA . ILE B 1 165 ? -17.345 13.525 42.993 1.00 14.38 188 ILE B CA 1
ATOM 2303 C C . ILE B 1 165 ? -18.433 12.470 43.190 1.00 13.60 188 ILE B C 1
ATOM 2304 O O . ILE B 1 165 ? -19.534 12.663 42.773 1.00 13.23 188 ILE B O 1
ATOM 2309 N N . SER B 1 166 ? -18.065 11.395 43.867 1.00 13.16 189 SER B N 1
ATOM 2310 C CA . SER B 1 166 ? -18.947 10.244 44.125 1.00 13.50 189 SER B CA 1
ATOM 2311 C C . SER B 1 166 ? -20.285 10.633 44.764 1.00 13.18 189 SER B C 1
ATOM 2312 O O . SER B 1 166 ? -21.257 9.957 44.519 1.00 12.94 189 SER B O 1
ATOM 2315 N N . PRO B 1 167 ? -20.406 11.722 45.497 1.00 13.65 190 PRO B N 1
ATOM 2316 C CA . PRO B 1 167 ? -21.772 12.032 45.960 1.00 14.90 190 PRO B CA 1
ATOM 2317 C C . PRO B 1 167 ? -22.799 12.251 44.838 1.00 15.83 190 PRO B C 1
ATOM 2318 O O . PRO B 1 167 ? -23.989 12.151 45.066 1.00 16.86 190 PRO B O 1
ATOM 2322 N N . MET B 1 168 ? -22.305 12.513 43.639 1.00 16.26 191 MET B N 1
ATOM 2323 C CA . MET B 1 168 ? -23.171 12.678 42.456 1.00 16.85 191 MET B CA 1
ATOM 2324 C C . MET B 1 168 ? -23.672 11.374 41.875 1.00 19.31 191 MET B C 1
ATOM 2325 O O . MET B 1 168 ? -24.541 11.370 41.073 1.00 20.32 191 MET B O 1
ATOM 2330 N N . LEU B 1 169 ? -23.012 10.294 42.253 1.00 16.19 192 LEU B N 1
ATOM 2331 C CA . LEU B 1 169 ? -23.317 8.976 41.769 1.00 15.28 192 LEU B CA 1
ATOM 2332 C C . LEU B 1 169 ? -23.829 7.934 42.764 1.00 17.51 192 LEU B C 1
ATOM 2333 O O . LEU B 1 169 ? -24.988 7.786 42.843 1.00 21.01 192 LEU B O 1
ATOM 2338 N N . THR B 1 170 ? -22.970 7.273 43.537 1.00 14.24 193 THR B N 1
ATOM 2339 C CA . THR B 1 170 ? -23.476 6.268 44.438 1.00 13.71 193 THR B CA 1
ATOM 2340 C C . THR B 1 170 ? -22.872 6.471 45.829 1.00 15.81 193 THR B C 1
ATOM 2341 O O . THR B 1 170 ? -23.088 5.667 46.676 1.00 14.14 193 THR B O 1
ATOM 2345 N N . ASN B 1 171 ? -22.090 7.525 45.994 1.00 13.21 194 ASN B N 1
ATOM 2346 C CA . ASN B 1 171 ? -21.612 7.989 47.292 1.00 13.17 194 ASN B CA 1
ATOM 2347 C C . ASN B 1 171 ? -20.873 6.995 48.143 1.00 13.85 194 ASN B C 1
ATOM 2348 O O . ASN B 1 171 ? -21.123 6.992 49.281 1.00 13.46 194 ASN B O 1
#

GO terms:
  GO:0016020 membrane (C, IDA)

Organism: Borreliella burgdorferi (strain ATCC 35210 / DSM 4680 / CIP 102532 / B31) (NCBI:txid224326)

Solvent-accessible surface area: 15379 Å² total; per-residue (Å²): 220,17,32,14,42,23,6,16,12,0,0,87,0,8,38,33,152,49,66,113,194,62,53,104,67,58,4,138,103,13,123,40,54,35,1,23,44,120,154,32,104,19,96,72,42,135,42,70,133,125,8,90,0,0,0,3,16,25,114,96,31,0,0,0,3,3,50,8,60,6,86,73,91,129,5,63,0,4,0,0,0,32,52,86,31,133,68,1,34,36,1,7,5,25,13,9,135,22,143,29,64,44,66,0,104,97,34,56,7,113,150,21,118,12,90,45,130,15,88,115,146,56,77,22,4,84,30,0,37,128,14,0,26,69,0,0,46,0,0,57,101,11,7,91,89,32,72,127,192,26,94,45,115,22,6,16,25,0,0,85,0,8,39,31,150,48,54,123,179,53,54,131,70,56,4,173,103,13,125,15,52,21,2,29,44,125,157,30,101,19,98,81,37,128,38,69,125,128,8,93,0,0,0,3,14,26,109,41,31,0,0,0,1,2,61,8,60,2,87,77,130,137,6,64,0,3,0,0,0,34,38,56,7,97,69,1,36,34,1,13,22,82,48,26,199,22,142,28,62,45,65,0,105,95,32,58,6,116,55,18,118,11,90,46,134,22,91,126,133,64,82,29,8,85,36,0,35,130,15,0,24,68,0,0,46,0,0,31,103,11,2,78,68,13,10,42

B-factor: mean 23.91, std 10.73, range [10.21, 70.92]

Radius of gyration: 21.22 Å; Cα contacts (8 Å, |Δi|>4): 577; chains: 2; bounding box: 61×38×59 Å

Secondary structure (DSSP, 8-state):
---HHHHHHHHHHHT----GGGHHHHHTT-EEEEEEEETTEEEEESSSTT-SEEEEEETTEEEEEEEEEETTEEEEEEEEE-TTSSBEEEEEEESS--GGGGTSSS-BEETTEE-----TT-HHHHHHHHHHHHHHHHHHHHGGGTT-/---HHHHHHHHHHHT----GGGHHHHHTT-EEEEEEEETTEEEEESSSTT-SEEEEEETTEEEEEEEEEETTEEEEEEEEE-TTSSBEEEEEEES---GGGGTSSS-BEETTEES----TT-HHHHHHHHHHHHHHHHHHHHGGGTT-

Sequence (296 aa):
KIDEHTIGHVFHAMGVVHSKKDRKSLGKNIKVFYFSEEDGHFQTIPSKENAKLIVYFYDNVYAGEAPISSISGKEAFIFVGITPDFKKIINSNLHGAKSDLIGTFKDLNIKNSSKLEITVDENNSDAKTFLESSVNYIIDGVEKISPMLTNKIDEHTIGHVFHAMGVVHSKKDRKSLGKNIKVFYFSEEDGHFQTIPSKENAKLIVYFYDNVYAGEAPISISGKEAFIFVGITPDFKKIINSNLHGAKSDLIGTFKDLNIKNSKLEITVDENNSDAKTFLESVNYIIDGVEKISPMLTN

Nearest PDB structures (foldseek):
  6r1g-assembly2_B  TM=1.007E+00  e=7.062E-30  Borreliella burgdorferi B31
  3lwx-assembly1_A  TM=6.738E-01  e=2.050E-03  Parabacteroides distasonis ATCC 8503
  7pkq-assembly1_L  TM=2.501E-01  e=3.550E-01  Chlamydomonas reinhardtii
  4hpc-assembly1_A  TM=3.034E-01  e=1.369E+00  Rhodnius prolixus
  1sy1-assembly1_A  TM=3.031E-01  e=1.548E+00  Rhodnius prolixus